Protein AF-A0AA38CRM0-F1 (afdb_monomer_lite)

Secondary structure (DSSP, 8-state):
-TT-TTGGGGGGGTTS--HHHHHHH--HHHHHHHGGG---PPP--TT-TTGGG-----TTTSHHHHHHHHHHHHHHHHHHT--TT--TTHHHHHHHHHHHHHHHHHHHHTS-S-HHHHHHHHHHHHHHHHHIIIIIIHHHHTT-S-SSHHHHHHHHTHHHHTTS-HHHHIIIIIIIITTSTT-TTT-STT---SS-S---STTSPPPGGGGGHHHHHHHHHHTHHHHIIIIIHHHHHHHTEETTEEPPPPPHHHHHHHHHHHHHHHIIIIIHHHHH-SS-HHHHHHHHHHT-

InterPro domains:
  IPR001199 Cytochrome b5-like heme/steroid binding domain [PF00173] (2-42)
  IPR001199 Cytochrome b5-like heme/steroid binding domain [PS50255] (1-43)
  IPR005804 Fatty acid desaturase domain [PF00487] (117-276)
  IPR012171 Fatty acid desaturase [PTHR19353] (2-291)
  IPR036400 Cytochrome b5-like heme/steroid binding domain superfamily [G3DSA:3.10.120.10] (1-47)
  IPR036400 Cytochrome b5-like heme/steroid binding domain superfamily [SSF55856] (2-44)

Radius of gyration: 21.8 Å; chains: 1; bounding box: 52×50×62 Å

Structure (mmCIF, N/CA/C/O backbone):
data_AF-A0AA38CRM0-F1
#
_entry.id   AF-A0AA38CRM0-F1
#
loop_
_atom_site.group_PDB
_atom_site.id
_atom_site.type_symbol
_atom_site.label_atom_id
_atom_site.label_alt_id
_atom_site.label_comp_id
_atom_site.label_asym_id
_atom_site.label_entity_id
_atom_site.label_seq_id
_atom_site.pdbx_PDB_ins_code
_atom_site.Cartn_x
_atom_site.Cartn_y
_atom_site.Cartn_z
_atom_site.occupancy
_atom_site.B_iso_or_equiv
_atom_site.auth_seq_id
_atom_site.auth_comp_id
_atom_site.auth_asym_id
_atom_site.auth_atom_id
_atom_site.pdbx_PDB_model_num
ATOM 1 N N . VAL A 1 1 ? -24.516 9.740 10.538 1.00 75.56 1 VAL A N 1
ATOM 2 C CA . VAL A 1 1 ? -23.615 9.330 9.431 1.00 75.56 1 VAL A CA 1
ATOM 3 C C . VAL A 1 1 ? -23.067 10.497 8.604 1.00 75.56 1 VAL A C 1
ATOM 5 O O . VAL A 1 1 ? -21.850 10.567 8.514 1.00 75.56 1 VAL A O 1
ATOM 8 N N . PRO A 1 2 ? -23.866 11.434 8.047 1.00 79.50 2 PRO A N 1
ATOM 9 C CA . PRO A 1 2 ? -23.351 12.453 7.110 1.00 79.50 2 PRO A CA 1
ATOM 10 C C . PRO A 1 2 ? -22.256 13.378 7.670 1.00 79.50 2 PRO A C 1
ATOM 12 O O . PRO A 1 2 ? -21.495 13.966 6.913 1.00 79.50 2 PRO A O 1
ATOM 15 N N . HIS A 1 3 ? -22.168 13.492 8.998 1.00 83.00 3 HIS A N 1
ATOM 16 C CA . HIS A 1 3 ? -21.180 14.311 9.705 1.00 83.00 3 HIS A CA 1
ATOM 17 C C . HIS A 1 3 ? -20.028 13.503 10.318 1.00 83.00 3 HIS A C 1
ATOM 19 O O . HIS A 1 3 ? -19.234 14.055 11.073 1.00 83.00 3 HIS A O 1
ATOM 25 N N . HIS A 1 4 ? -19.947 12.196 10.053 1.00 85.75 4 HIS A N 1
ATOM 26 C CA . HIS A 1 4 ? -18.868 11.368 10.581 1.00 85.75 4 HIS A CA 1
ATOM 27 C C . HIS A 1 4 ? -17.547 11.717 9.866 1.00 85.75 4 HIS A C 1
ATOM 29 O O . HIS A 1 4 ? -17.487 11.584 8.642 1.00 85.75 4 HIS A O 1
ATOM 35 N N . PRO A 1 5 ? -16.477 12.131 10.578 1.00 81.38 5 PRO A N 1
ATOM 36 C CA . PRO A 1 5 ? -15.215 12.518 9.939 1.00 81.38 5 PRO A CA 1
ATOM 37 C C . PRO A 1 5 ? -14.536 11.387 9.157 1.00 81.38 5 PRO A C 1
ATOM 39 O O . PRO A 1 5 ? -13.852 11.654 8.175 1.00 81.38 5 PRO A O 1
ATOM 42 N N . GLY A 1 6 ? -14.752 10.127 9.553 1.00 78.19 6 GLY A N 1
ATOM 43 C CA . GLY A 1 6 ? -14.299 8.948 8.802 1.00 78.19 6 GLY A CA 1
ATOM 44 C C . GLY A 1 6 ? -15.190 8.591 7.604 1.00 78.19 6 GLY A C 1
ATOM 45 O O . GLY A 1 6 ? -15.025 7.530 7.006 1.00 78.19 6 GLY A O 1
ATOM 46 N N . GLY A 1 7 ? -16.179 9.429 7.277 1.00 80.44 7 GLY A N 1
ATOM 47 C CA . GLY A 1 7 ? -17.111 9.213 6.176 1.00 80.44 7 GLY A CA 1
ATOM 48 C C . GLY A 1 7 ? -17.876 7.897 6.312 1.00 80.44 7 GLY A C 1
ATOM 49 O O . GLY A 1 7 ? -18.357 7.545 7.393 1.00 80.44 7 GLY A O 1
ATOM 50 N N . ASN A 1 8 ? -17.948 7.159 5.205 1.00 80.31 8 ASN A N 1
ATOM 51 C CA . ASN A 1 8 ? -18.725 5.927 5.077 1.00 80.31 8 ASN A CA 1
ATOM 52 C C . ASN A 1 8 ? -18.112 4.706 5.776 1.00 80.31 8 ASN A C 1
ATOM 54 O O . ASN A 1 8 ? -18.759 3.664 5.807 1.00 80.31 8 ASN A O 1
ATOM 58 N N . LEU A 1 9 ? -16.920 4.815 6.379 1.00 78.75 9 LEU A N 1
ATOM 59 C CA . LEU A 1 9 ? -16.309 3.714 7.142 1.00 78.75 9 LEU A CA 1
ATOM 60 C C . LEU A 1 9 ? -17.207 3.211 8.281 1.00 78.75 9 LEU A C 1
ATOM 62 O O . LEU A 1 9 ? -17.155 2.037 8.628 1.00 78.75 9 LEU A O 1
ATOM 66 N N . ILE A 1 10 ? -18.091 4.064 8.806 1.00 83.56 10 ILE A N 1
ATOM 67 C CA . ILE A 1 10 ? -19.080 3.666 9.815 1.00 83.56 10 ILE A CA 1
ATOM 68 C C . ILE A 1 10 ? -20.008 2.539 9.327 1.00 83.56 10 ILE A C 1
ATOM 70 O O . ILE A 1 10 ? -20.492 1.748 10.129 1.00 83.56 10 ILE A O 1
ATOM 74 N N . PHE A 1 11 ? -20.228 2.418 8.013 1.00 82.56 11 PHE A N 1
ATOM 75 C CA . PHE A 1 11 ? -21.071 1.364 7.451 1.00 82.56 11 PHE A CA 1
ATOM 76 C C . PHE A 1 11 ? -20.411 -0.014 7.441 1.00 82.56 11 PHE A C 1
ATOM 78 O O . PHE A 1 11 ? -21.118 -1.007 7.299 1.00 82.56 11 PHE A O 1
ATOM 85 N N . VAL A 1 12 ? -19.088 -0.101 7.614 1.00 79.38 12 VAL A N 1
ATOM 86 C CA . VAL A 1 12 ? -18.371 -1.386 7.588 1.00 79.38 12 VAL A CA 1
ATOM 87 C C . VAL A 1 12 ? -18.805 -2.292 8.743 1.00 79.38 12 VAL A C 1
ATOM 89 O O . VAL A 1 12 ? -18.837 -3.509 8.593 1.00 79.38 12 VAL A O 1
ATOM 92 N N . ARG A 1 13 ? -19.186 -1.696 9.878 1.00 81.19 13 ARG A N 1
ATOM 93 C CA . ARG A 1 13 ? -19.682 -2.393 11.073 1.00 81.19 13 ARG A CA 1
ATOM 94 C C . ARG A 1 13 ? -21.138 -2.048 11.396 1.00 81.19 13 ARG A C 1
ATOM 96 O O . ARG A 1 13 ? -21.572 -2.194 12.532 1.00 81.19 13 ARG A O 1
ATOM 103 N N . ALA A 1 14 ? -21.913 -1.574 10.418 1.00 85.06 14 ALA A N 1
ATOM 104 C CA . ALA A 1 14 ? -23.326 -1.286 10.650 1.00 85.06 14 ALA A CA 1
ATOM 105 C C . ALA A 1 14 ? -24.077 -2.565 11.061 1.00 85.06 14 ALA A C 1
ATOM 107 O O . ALA A 1 14 ? -24.058 -3.558 10.333 1.00 85.06 14 ALA A O 1
ATOM 108 N N . GLY A 1 15 ? -24.740 -2.525 12.220 1.00 83.44 15 GLY A N 1
ATOM 109 C CA . GLY A 1 15 ? -25.451 -3.678 12.785 1.00 83.44 15 GLY A CA 1
ATOM 110 C C . GLY A 1 15 ? -24.539 -4.747 13.398 1.00 83.44 15 GLY A C 1
ATOM 111 O O . GLY A 1 15 ? -24.966 -5.889 13.526 1.00 83.44 15 GLY A O 1
ATOM 112 N N . GLN A 1 16 ? -23.291 -4.408 13.730 1.00 80.69 16 GLN A N 1
ATOM 113 C CA . GLN A 1 16 ? -22.327 -5.291 14.391 1.00 80.69 16 GLN A CA 1
ATOM 114 C C . GLN A 1 16 ? -21.665 -4.574 15.572 1.00 80.69 16 GLN A C 1
ATOM 116 O O . GLN A 1 16 ? -21.689 -3.344 15.639 1.00 80.69 16 GLN A O 1
ATOM 121 N N . ASP A 1 17 ? -21.013 -5.333 16.456 1.00 83.00 17 ASP A N 1
ATOM 122 C CA . ASP A 1 17 ? -20.085 -4.756 17.429 1.00 83.00 17 ASP A CA 1
ATOM 123 C C . ASP A 1 17 ? -18.916 -4.071 16.693 1.00 83.00 17 ASP A C 1
ATOM 125 O O . ASP A 1 17 ? -18.305 -4.626 15.767 1.00 83.00 17 ASP A O 1
ATOM 129 N N . SER A 1 18 ? -18.629 -2.831 17.089 1.00 87.00 18 SER A N 1
ATOM 130 C CA . SER A 1 18 ? -17.509 -2.040 16.580 1.00 87.00 18 SER A CA 1
ATOM 131 C C . SER A 1 18 ? -16.600 -1.525 17.694 1.00 87.00 18 SER A C 1
ATOM 133 O O . SER A 1 18 ? -15.901 -0.539 17.477 1.00 87.00 18 SER A O 1
ATOM 135 N N . THR A 1 19 ? -16.618 -2.140 18.875 1.00 86.06 19 THR A N 1
ATOM 136 C CA . THR A 1 19 ? -15.895 -1.697 20.072 1.00 86.06 19 THR A CA 1
ATOM 137 C C . THR A 1 19 ? -14.398 -1.605 19.793 1.00 86.06 19 THR A C 1
ATOM 139 O O . THR A 1 19 ? -13.817 -0.529 19.913 1.00 86.06 19 THR A O 1
ATOM 142 N N . GLN A 1 20 ? -13.781 -2.680 19.291 1.00 85.94 20 GLN A N 1
ATOM 143 C CA . GLN A 1 20 ? -12.337 -2.697 19.004 1.00 85.94 20 GLN A CA 1
ATOM 144 C C . GLN A 1 20 ? -11.936 -1.726 17.880 1.00 85.94 20 GLN A C 1
ATOM 146 O O . GLN A 1 20 ? -10.912 -1.044 17.961 1.00 85.94 20 GLN A O 1
ATOM 151 N N . LEU A 1 21 ? -12.775 -1.590 16.848 1.00 86.25 21 LEU A N 1
ATOM 152 C CA . LEU A 1 21 ? -12.554 -0.621 15.768 1.00 86.25 21 LEU A CA 1
ATOM 153 C C . LEU A 1 21 ? -12.682 0.827 16.266 1.00 86.25 21 LEU A C 1
ATOM 155 O O . LEU A 1 21 ? -11.936 1.713 15.852 1.00 86.25 21 LEU A O 1
ATOM 159 N N . PHE A 1 22 ? -13.650 1.082 17.146 1.00 88.50 22 PHE A N 1
ATOM 160 C CA . PHE A 1 22 ? -13.850 2.395 17.734 1.00 88.50 22 PHE A CA 1
ATOM 161 C C . PHE A 1 22 ? -12.656 2.758 18.618 1.00 88.50 22 PHE A C 1
ATOM 163 O O . PHE A 1 22 ? -12.068 3.826 18.439 1.00 88.50 22 PHE A O 1
ATOM 170 N N . GLU A 1 23 ? -12.259 1.855 19.512 1.00 85.19 23 GLU A N 1
ATOM 171 C CA . GLU A 1 23 ? -11.187 2.094 20.472 1.00 85.19 23 GLU A CA 1
ATOM 172 C C . GLU A 1 23 ? -9.819 2.295 19.820 1.00 85.19 23 GLU A C 1
ATOM 174 O O . GLU A 1 23 ? -9.076 3.193 20.229 1.00 85.19 23 GLU A O 1
ATOM 179 N N . SER A 1 24 ? -9.520 1.549 18.754 1.00 83.69 24 SER A N 1
ATOM 180 C CA . SER A 1 24 ? -8.254 1.659 18.018 1.00 83.69 24 SER A CA 1
ATOM 181 C C . SER A 1 24 ? -8.056 3.005 17.305 1.00 83.69 24 SER A C 1
ATOM 183 O O . SER A 1 24 ? -6.916 3.448 17.183 1.00 83.69 24 SER A O 1
ATOM 185 N N . TYR A 1 25 ? -9.127 3.693 16.881 1.00 85.06 25 TYR A N 1
ATOM 186 C CA . TYR A 1 25 ? -9.020 4.916 16.062 1.00 85.06 25 TYR A CA 1
ATOM 187 C C . TYR A 1 25 ? -9.505 6.206 16.725 1.00 85.06 25 TYR A C 1
ATOM 189 O O . TYR A 1 25 ? -9.149 7.295 16.264 1.00 85.06 25 TYR A O 1
ATOM 197 N N . HIS A 1 26 ? -10.325 6.131 17.774 1.00 88.12 26 HIS A N 1
ATOM 198 C CA . HIS A 1 26 ? -10.937 7.327 18.349 1.00 88.12 26 HIS A CA 1
ATOM 199 C C . HIS A 1 26 ? -10.186 7.833 19.585 1.00 88.12 26 HIS A C 1
ATOM 201 O O . HIS A 1 26 ? -9.960 7.066 20.524 1.00 88.12 26 HIS A O 1
ATOM 207 N N . PRO A 1 27 ? -9.857 9.137 19.641 1.00 86.38 27 PRO A N 1
ATOM 208 C CA . PRO A 1 27 ? -9.375 9.772 20.863 1.00 86.38 27 PRO A CA 1
ATOM 209 C C . PRO A 1 27 ? -10.412 9.726 21.990 1.00 86.38 27 PRO A C 1
ATOM 211 O O . PRO A 1 27 ? -11.622 9.680 21.732 1.00 86.38 27 PRO A O 1
ATOM 214 N N . PHE A 1 28 ? -9.969 9.841 23.242 1.00 85.44 28 PHE A N 1
ATOM 215 C CA . PHE A 1 28 ? -10.861 9.711 24.403 1.00 85.44 28 PHE A CA 1
ATOM 216 C C . PHE A 1 28 ? -12.009 10.721 24.424 1.00 85.44 28 PHE A C 1
ATOM 218 O O . PHE A 1 28 ? -13.117 10.396 24.858 1.00 85.44 28 PHE A O 1
ATOM 225 N N . TYR A 1 29 ? -11.798 11.940 23.918 1.00 86.00 29 TYR A N 1
ATOM 226 C CA . TYR A 1 29 ? -12.859 12.951 23.893 1.00 86.00 29 TYR A CA 1
ATOM 227 C C . TYR A 1 29 ? -14.068 12.526 23.041 1.00 86.00 29 TYR A C 1
ATOM 229 O O . TYR A 1 29 ? -15.180 12.990 23.300 1.00 86.00 29 TYR A O 1
ATOM 237 N N . VAL A 1 30 ? -13.882 11.636 22.056 1.00 90.00 30 VAL A N 1
ATOM 238 C CA . VAL A 1 30 ? -14.966 11.165 21.182 1.00 90.00 30 VAL A CA 1
ATOM 239 C C . VAL A 1 30 ? -15.929 10.248 21.936 1.00 90.00 30 VAL A C 1
ATOM 241 O O . VAL A 1 30 ? -17.124 10.289 21.653 1.00 90.00 30 VAL A O 1
ATOM 244 N N . ARG A 1 31 ? -15.471 9.508 22.960 1.00 88.50 31 ARG A N 1
ATOM 245 C CA . ARG A 1 31 ? -16.358 8.689 23.812 1.00 88.50 31 ARG A CA 1
ATOM 246 C C . ARG A 1 31 ? -17.491 9.525 24.413 1.00 88.50 31 ARG A C 1
ATOM 248 O O . ARG A 1 31 ? -18.636 9.089 24.446 1.00 88.50 31 ARG A O 1
ATOM 255 N N . LYS A 1 32 ? -17.209 10.780 24.787 1.00 88.44 32 LYS A N 1
ATOM 256 C CA . LYS A 1 32 ? -18.212 11.717 25.329 1.00 88.44 32 LYS A CA 1
ATOM 257 C C . LYS A 1 32 ? -19.315 12.070 24.322 1.00 88.44 32 LYS A C 1
ATOM 259 O O . LYS A 1 32 ? -20.394 12.495 24.723 1.00 88.44 32 LYS A O 1
ATOM 264 N N . LEU A 1 33 ? -19.060 11.917 23.020 1.00 89.00 33 LEU A N 1
ATOM 265 C CA . LEU A 1 33 ? -20.047 12.163 21.966 1.00 89.00 33 LEU A CA 1
ATOM 266 C C . LEU A 1 33 ? -21.012 10.984 21.780 1.00 89.00 33 LEU A C 1
ATOM 268 O O . LEU A 1 33 ? -22.120 11.211 21.293 1.00 89.00 33 LEU A O 1
ATOM 272 N N . LEU A 1 34 ? -20.630 9.763 22.184 1.00 89.19 34 LEU A N 1
ATOM 273 C CA . LEU A 1 34 ? -21.451 8.557 22.016 1.00 89.19 34 LEU A CA 1
ATOM 274 C C . LEU A 1 34 ? -22.771 8.635 22.787 1.00 89.19 34 LEU A C 1
ATOM 276 O O . LEU A 1 34 ? -23.788 8.176 22.279 1.00 89.19 34 LEU A O 1
ATOM 280 N N . GLY A 1 35 ? -22.793 9.309 23.942 1.00 89.88 35 GLY A N 1
ATOM 281 C CA . GLY A 1 35 ? -24.014 9.480 24.740 1.00 89.88 35 GLY A CA 1
ATOM 282 C C . GLY A 1 35 ? -25.164 10.163 23.986 1.00 89.88 35 GLY A C 1
ATOM 283 O O . GLY A 1 35 ? -26.324 9.938 24.303 1.00 89.88 35 GLY A O 1
ATOM 284 N N . ARG A 1 36 ? -24.871 10.948 22.937 1.00 91.44 36 ARG A N 1
ATOM 285 C CA . ARG A 1 36 ? -25.899 11.568 22.075 1.00 91.44 36 ARG A CA 1
ATOM 286 C C . ARG A 1 36 ? -26.601 10.573 21.147 1.00 91.44 36 ARG A C 1
ATOM 288 O O . ARG A 1 36 ? -27.639 10.908 20.588 1.00 91.44 36 ARG A O 1
ATOM 295 N N . TYR A 1 37 ? -26.000 9.406 20.941 1.00 90.88 37 TYR A N 1
ATOM 296 C CA . TYR A 1 37 ? -26.468 8.349 20.044 1.00 90.88 37 TYR A CA 1
ATOM 297 C C . TYR A 1 37 ? -26.846 7.072 20.806 1.00 90.88 37 TYR A C 1
ATOM 299 O O . TYR A 1 37 ? -27.088 6.044 20.179 1.00 90.88 37 TYR A O 1
ATOM 307 N N . TYR A 1 38 ? -26.882 7.128 22.140 1.00 92.12 38 TYR A N 1
ATOM 308 C CA . TYR A 1 38 ? -27.259 6.004 22.984 1.00 92.12 38 TYR A CA 1
ATOM 309 C C . TYR A 1 38 ? -28.748 5.680 22.819 1.00 92.12 38 TYR A C 1
ATOM 311 O O . TYR A 1 38 ? -29.592 6.572 22.916 1.00 92.12 38 TYR A O 1
ATOM 319 N N . ILE A 1 39 ? -29.057 4.407 22.571 1.00 93.38 39 ILE A N 1
ATOM 320 C CA . ILE A 1 39 ? -30.432 3.916 22.385 1.00 93.38 39 ILE A CA 1
ATOM 321 C C . ILE A 1 39 ? -30.824 2.814 23.380 1.00 93.38 39 ILE A C 1
ATOM 323 O O . ILE A 1 39 ? -32.001 2.474 23.454 1.00 93.38 39 ILE A O 1
ATOM 327 N N . GLY A 1 40 ? -29.870 2.279 24.146 1.00 92.19 40 GLY A N 1
ATOM 328 C CA . GLY A 1 40 ? -30.077 1.197 25.107 1.00 92.19 40 GLY A CA 1
ATOM 329 C C . GLY A 1 40 ? -28.833 0.322 25.262 1.00 92.19 40 GLY A C 1
ATOM 330 O O . GLY A 1 40 ? -27.865 0.484 24.518 1.00 92.19 40 GLY A O 1
ATOM 331 N N . GLU A 1 41 ? -28.885 -0.599 26.223 1.00 88.38 41 GLU A N 1
ATOM 332 C CA . GLU A 1 41 ? -27.891 -1.662 26.379 1.00 88.38 41 GLU A CA 1
ATOM 333 C C . GLU A 1 41 ? -28.223 -2.840 25.465 1.00 88.38 41 GLU A C 1
ATOM 335 O O . GLU A 1 41 ? -29.392 -3.142 25.213 1.00 88.38 41 GLU A O 1
ATOM 340 N N . VAL A 1 42 ? -27.186 -3.510 24.968 1.00 83.44 42 VAL A N 1
ATOM 341 C CA . VAL A 1 42 ? -27.356 -4.758 24.222 1.00 83.44 42 VAL A CA 1
ATOM 342 C C . VAL A 1 42 ? -27.677 -5.863 25.227 1.00 83.44 42 VAL A C 1
ATOM 344 O O . VAL A 1 42 ? -26.871 -6.156 26.104 1.00 83.44 42 VAL A O 1
ATOM 347 N N . GLU A 1 43 ? -28.857 -6.472 25.111 1.00 80.75 43 GLU A N 1
ATOM 348 C CA . GLU A 1 43 ? -29.189 -7.677 25.874 1.00 80.75 43 GLU A CA 1
ATOM 349 C C . GLU A 1 43 ? -28.550 -8.895 25.204 1.00 80.75 43 GLU A C 1
ATOM 351 O O . GLU A 1 43 ? -28.832 -9.203 24.045 1.00 80.75 43 GLU A O 1
ATOM 356 N N . GLU A 1 44 ? -27.692 -9.606 25.935 1.00 67.88 44 GLU A N 1
ATOM 357 C CA . GLU A 1 44 ? -27.119 -10.858 25.451 1.00 67.88 44 GLU A CA 1
ATOM 358 C C . GLU A 1 44 ? -28.170 -11.971 25.469 1.00 67.88 44 GLU A C 1
ATOM 360 O O . GLU A 1 44 ? -28.578 -12.463 26.524 1.00 67.88 44 GLU A O 1
ATOM 365 N N . VAL A 1 45 ? -28.602 -12.396 24.283 1.00 68.94 45 VAL A N 1
ATOM 366 C CA . VAL A 1 45 ? -29.518 -13.528 24.120 1.00 68.94 45 VAL A CA 1
ATOM 367 C C . VAL A 1 45 ? -28.714 -14.769 23.732 1.00 68.94 45 VAL A C 1
ATOM 369 O O . VAL A 1 45 ? -27.907 -14.740 22.803 1.00 68.94 45 VAL A O 1
ATOM 372 N N . ALA A 1 46 ? -28.937 -15.886 24.429 1.00 53.84 46 ALA A N 1
ATOM 373 C CA . ALA A 1 46 ? -28.284 -17.154 24.109 1.00 53.84 46 ALA A CA 1
ATOM 374 C C . ALA A 1 46 ? -28.560 -17.568 22.646 1.00 53.84 46 ALA A C 1
ATOM 376 O O . ALA A 1 46 ? -29.715 -17.586 22.217 1.00 53.84 46 ALA A O 1
ATOM 377 N N . ASN A 1 47 ? -27.506 -17.951 21.913 1.00 56.59 47 ASN A N 1
ATOM 378 C CA . ASN A 1 47 ? -27.513 -18.285 20.478 1.00 56.59 47 ASN A CA 1
ATOM 379 C C . ASN A 1 47 ? -27.724 -17.104 19.513 1.00 56.59 47 ASN A C 1
ATOM 381 O O . ASN A 1 47 ? -28.080 -17.332 18.352 1.00 56.59 47 ASN A O 1
ATOM 385 N N . ASP A 1 48 ? -27.485 -15.860 19.934 1.00 58.16 48 ASP A N 1
ATOM 386 C CA . ASP A 1 48 ? -27.428 -14.760 18.976 1.00 58.16 48 ASP A CA 1
ATOM 387 C C . ASP A 1 48 ? -26.218 -14.931 18.040 1.00 58.16 48 ASP A C 1
ATOM 389 O O . ASP A 1 48 ? -25.068 -15.054 18.461 1.00 58.16 48 ASP A O 1
ATOM 393 N N . SER A 1 49 ? -26.475 -14.900 16.734 1.00 52.22 49 SER A N 1
ATOM 394 C CA . SER A 1 49 ? -25.447 -14.845 15.692 1.00 52.22 49 SER A CA 1
ATOM 395 C C . SER A 1 49 ? -24.458 -13.676 15.854 1.00 52.22 49 SER A C 1
ATOM 397 O O . SER A 1 49 ? -23.360 -13.735 15.297 1.00 52.22 49 SER A O 1
ATOM 399 N N . LEU A 1 50 ? -24.821 -12.639 16.621 1.00 52.12 50 LEU A N 1
ATOM 400 C CA . LEU A 1 50 ? -23.957 -11.511 16.976 1.00 52.12 50 LEU A CA 1
ATOM 401 C C . LEU A 1 50 ? -22.910 -11.853 18.057 1.00 52.12 50 LEU A C 1
ATOM 403 O O . LEU A 1 50 ? -21.834 -11.253 18.030 1.00 52.12 50 LEU A O 1
ATOM 407 N N . GLN A 1 51 ? -23.144 -12.858 18.922 1.00 45.22 51 GLN A N 1
ATOM 408 C CA . GLN A 1 51 ? -22.161 -13.317 19.927 1.00 45.22 51 GLN A CA 1
ATOM 409 C C . GLN A 1 51 ? -20.875 -13.861 19.289 1.00 45.22 51 GLN A C 1
ATOM 411 O O . GLN A 1 51 ? -19.813 -13.855 19.901 1.00 45.22 51 GLN A O 1
ATOM 416 N N . CYS A 1 52 ? -20.930 -14.329 18.040 1.00 42.72 52 CYS A N 1
ATOM 417 C CA . CYS A 1 52 ? -19.833 -15.069 17.417 1.00 42.72 52 CYS A CA 1
ATOM 418 C C . CYS A 1 52 ? -18.633 -14.196 16.974 1.00 42.72 52 CYS A C 1
ATOM 420 O O . CYS A 1 52 ? -17.830 -14.650 16.159 1.00 42.72 52 CYS A O 1
ATOM 422 N N . SER A 1 53 ? -18.510 -12.942 17.433 1.00 50.41 53 SER A N 1
ATOM 423 C CA . SER A 1 53 ? -17.531 -11.998 16.864 1.00 50.41 53 SER A CA 1
ATOM 424 C C . SER A 1 53 ? -16.784 -11.077 17.831 1.00 50.41 53 SER A C 1
ATOM 426 O O . SER A 1 53 ? -15.866 -10.382 17.386 1.00 50.41 53 SER A O 1
ATOM 428 N N . THR A 1 54 ? -17.101 -11.074 19.125 1.00 55.41 54 THR A N 1
ATOM 429 C CA . THR A 1 54 ? -16.347 -10.298 20.114 1.00 55.41 54 THR A CA 1
ATOM 430 C C . THR A 1 54 ? -15.158 -11.113 20.612 1.00 55.41 54 THR A C 1
ATOM 432 O O . THR A 1 54 ? -15.275 -12.027 21.422 1.00 55.41 54 THR A O 1
ATOM 435 N N . VAL A 1 55 ? -13.970 -10.794 20.094 1.00 62.16 55 VAL A N 1
ATOM 436 C CA . VAL A 1 55 ? -12.721 -11.231 20.725 1.00 62.16 55 VAL A CA 1
ATOM 437 C C . VAL A 1 55 ? -12.609 -10.487 22.051 1.00 62.16 55 VAL A C 1
ATOM 439 O O . VAL A 1 55 ? -12.313 -9.292 22.074 1.00 62.16 55 VAL A O 1
ATOM 442 N N . GLU A 1 56 ? -12.861 -11.186 23.151 1.00 60.03 56 GLU A N 1
ATOM 443 C CA . GLU A 1 56 ? -12.594 -10.669 24.488 1.00 60.03 56 GLU A CA 1
ATOM 444 C C . GLU A 1 56 ? -11.091 -10.741 24.763 1.00 60.03 56 GLU A C 1
ATOM 446 O O . GLU A 1 56 ? -10.486 -11.813 24.857 1.00 60.03 56 GLU A O 1
ATOM 451 N N . TYR A 1 57 ? -10.461 -9.575 24.867 1.00 65.06 57 TYR A N 1
ATOM 452 C CA . TYR A 1 57 ? -9.100 -9.471 25.376 1.00 65.06 57 TYR A CA 1
ATOM 453 C C . TYR A 1 57 ? -9.161 -9.578 26.904 1.00 65.06 57 TYR A C 1
ATOM 455 O O . TYR A 1 57 ? -9.911 -8.834 27.523 1.00 65.06 57 TYR A O 1
ATOM 463 N N . CYS A 1 58 ? -8.391 -10.492 27.515 1.00 52.94 58 CYS A N 1
ATOM 464 C CA . CYS A 1 58 ? -8.425 -10.717 28.968 1.00 52.94 58 CYS A CA 1
ATOM 465 C C . CYS A 1 58 ? -8.353 -9.403 29.768 1.00 52.94 58 CYS A C 1
ATOM 467 O O . CYS A 1 58 ? -7.336 -8.702 29.745 1.00 52.94 58 CYS A O 1
ATOM 469 N N . GLU A 1 59 ? -9.416 -9.131 30.525 1.00 54.31 59 GLU A N 1
ATOM 470 C CA . GLU A 1 59 ? -9.633 -7.889 31.277 1.00 54.31 59 GLU A CA 1
ATOM 471 C C . GLU A 1 59 ? -8.642 -7.686 32.439 1.00 54.31 59 GLU A C 1
ATOM 473 O O . GLU A 1 59 ? -8.366 -6.565 32.853 1.00 54.31 59 GLU A O 1
ATOM 478 N N . SER A 1 60 ? -8.025 -8.744 32.970 1.00 48.66 60 SER A N 1
ATOM 479 C CA . SER A 1 60 ? -7.427 -8.691 34.312 1.00 48.66 60 SER A CA 1
ATOM 480 C C . SER A 1 60 ? -6.040 -8.030 34.431 1.00 48.66 60 SER A C 1
ATOM 482 O O . SER A 1 60 ? -5.443 -8.088 35.505 1.00 48.66 60 SER A O 1
ATOM 484 N N . GLY A 1 61 ? -5.482 -7.414 33.379 1.00 50.00 61 GLY A N 1
ATOM 485 C CA . GLY A 1 61 ? -4.159 -6.768 33.500 1.00 50.00 61 GLY A CA 1
ATOM 486 C C . GLY A 1 61 ? -3.664 -5.901 32.340 1.00 50.00 61 GLY A C 1
ATOM 487 O O . GLY A 1 61 ? -2.816 -5.038 32.565 1.00 50.00 61 GLY A O 1
ATOM 488 N N . ASN A 1 62 ? -4.196 -6.067 31.124 1.00 54.72 62 ASN A N 1
ATOM 489 C CA . ASN A 1 62 ? -3.745 -5.305 29.948 1.00 54.72 62 ASN A CA 1
ATOM 490 C C . ASN A 1 62 ? -4.586 -4.054 29.651 1.00 54.72 62 ASN A C 1
ATOM 492 O O . ASN A 1 62 ? -4.066 -3.114 29.048 1.00 54.72 62 ASN A O 1
ATOM 496 N N . GLU A 1 63 ? -5.842 -3.995 30.102 1.00 61.12 63 GLU A N 1
ATOM 497 C CA . GLU A 1 63 ? -6.684 -2.802 29.953 1.00 61.12 63 GLU A CA 1
ATOM 498 C C . GLU A 1 63 ? -6.079 -1.565 30.653 1.00 61.12 63 GLU A C 1
ATOM 500 O O . GLU A 1 63 ? -5.983 -0.516 30.003 1.00 61.12 63 GLU A O 1
ATOM 505 N N . PRO A 1 64 ? -5.533 -1.665 31.892 1.00 73.50 64 PRO A N 1
ATOM 506 C CA . PRO A 1 64 ? -4.830 -0.544 32.508 1.00 73.50 64 PRO A CA 1
ATOM 507 C C . PRO A 1 64 ? -3.647 -0.075 31.665 1.00 73.50 64 PRO A C 1
ATOM 509 O O . PRO A 1 64 ? -3.423 1.127 31.557 1.00 73.50 64 PRO A O 1
ATOM 512 N N . PHE A 1 65 ? -2.899 -0.991 31.042 1.00 84.12 65 PHE A N 1
ATOM 513 C CA . PHE A 1 65 ? -1.757 -0.621 30.208 1.00 84.12 65 PHE A CA 1
ATOM 514 C C . PHE A 1 65 ? -2.194 0.131 28.950 1.00 84.12 65 PHE A C 1
ATOM 516 O O . PHE A 1 65 ? -1.660 1.208 28.688 1.00 84.12 65 PHE A O 1
ATOM 523 N N . TYR A 1 66 ? -3.161 -0.402 28.196 1.00 83.38 66 TYR A N 1
ATOM 524 C CA . TYR A 1 66 ? -3.637 0.227 26.962 1.00 83.38 66 TYR A CA 1
ATOM 525 C C . TYR A 1 66 ? -4.197 1.628 27.228 1.00 83.38 66 TYR A C 1
ATOM 527 O O . TYR A 1 66 ? -3.770 2.594 26.590 1.00 83.38 66 TYR A O 1
ATOM 535 N N . LEU A 1 67 ? -5.095 1.756 28.213 1.00 84.44 67 LEU A N 1
ATOM 536 C CA . LEU A 1 67 ? -5.700 3.039 28.567 1.00 84.44 67 LEU A CA 1
ATOM 537 C C . LEU A 1 67 ? -4.645 4.025 29.081 1.00 84.44 67 LEU A C 1
ATOM 539 O O . LEU A 1 67 ? -4.556 5.137 28.565 1.00 84.44 67 LEU A O 1
ATOM 543 N N . THR A 1 68 ? -3.769 3.595 29.998 1.00 90.00 68 THR A N 1
ATOM 544 C CA . THR A 1 68 ? -2.681 4.441 30.524 1.00 90.00 68 THR A CA 1
ATOM 545 C C . THR A 1 68 ? -1.729 4.893 29.416 1.00 90.00 68 THR A C 1
ATOM 547 O O . THR A 1 68 ? -1.273 6.038 29.412 1.00 90.00 68 THR A O 1
ATOM 550 N N . LEU A 1 69 ? -1.392 4.013 28.468 1.00 91.25 69 LEU A N 1
ATOM 551 C CA . LEU A 1 69 ? -0.531 4.358 27.339 1.00 91.25 69 LEU A CA 1
ATOM 552 C C . LEU A 1 69 ? -1.204 5.405 26.449 1.00 91.25 69 LEU A C 1
ATOM 554 O O . LEU A 1 69 ? -0.584 6.423 26.144 1.00 91.25 69 LEU A O 1
ATOM 558 N N . LYS A 1 70 ? -2.469 5.185 26.076 1.00 90.00 70 LYS A N 1
ATOM 559 C CA . LYS A 1 70 ? -3.247 6.116 25.251 1.00 90.00 70 LYS A CA 1
ATOM 560 C C . LYS A 1 70 ? -3.367 7.486 25.926 1.00 90.00 70 LYS A C 1
ATOM 562 O O . LYS A 1 70 ? -3.105 8.495 25.278 1.00 90.00 70 LYS A O 1
ATOM 567 N N . GLU A 1 71 ? -3.640 7.528 27.232 1.00 91.19 71 GLU A N 1
ATOM 568 C CA . GLU A 1 71 ? -3.716 8.773 28.012 1.00 91.19 71 GLU A CA 1
ATOM 569 C C . GLU A 1 71 ? -2.384 9.527 28.009 1.00 91.19 71 GLU A C 1
ATOM 571 O O . GLU A 1 71 ? -2.340 10.733 27.765 1.00 91.19 71 GLU A O 1
ATOM 576 N N . ARG A 1 72 ? -1.269 8.819 28.229 1.00 94.06 72 ARG A N 1
ATOM 577 C CA . ARG A 1 72 ? 0.072 9.422 28.213 1.00 94.06 72 ARG A CA 1
ATOM 578 C C . ARG A 1 72 ? 0.453 9.948 26.830 1.00 94.06 72 ARG A C 1
ATOM 580 O O . ARG A 1 72 ? 1.093 10.996 26.747 1.00 94.06 72 ARG A O 1
ATOM 587 N N . VAL A 1 73 ? 0.073 9.247 25.761 1.00 93.56 73 VAL A N 1
ATOM 588 C CA . VAL A 1 73 ? 0.313 9.680 24.377 1.00 93.56 73 VAL A CA 1
ATOM 589 C C . VAL A 1 73 ? -0.524 10.918 24.041 1.00 93.56 73 VAL A C 1
ATOM 591 O O . VAL A 1 73 ? 0.029 11.889 23.524 1.00 93.56 73 VAL A O 1
ATOM 594 N N . GLU A 1 74 ? -1.816 10.945 24.384 1.00 92.06 74 GLU A N 1
ATOM 595 C CA . GLU A 1 74 ? -2.658 12.136 24.195 1.00 92.06 74 GLU A CA 1
ATOM 596 C C . GLU A 1 74 ? -2.107 13.340 24.979 1.00 92.06 74 GLU A C 1
ATOM 598 O O . GLU A 1 74 ? -1.905 14.413 24.401 1.00 92.06 74 GLU A O 1
ATOM 603 N N . ALA A 1 75 ? -1.748 13.142 26.253 1.00 94.06 75 ALA A N 1
ATOM 604 C CA . ALA A 1 75 ? -1.149 14.179 27.091 1.00 94.06 75 ALA A CA 1
ATOM 605 C C . ALA A 1 75 ? 0.190 14.690 26.533 1.00 94.06 75 ALA A C 1
ATOM 607 O O . ALA A 1 75 ? 0.504 15.876 26.653 1.00 94.06 75 ALA A O 1
ATOM 608 N N . TYR A 1 76 ? 0.990 13.823 25.902 1.00 95.62 76 TYR A N 1
ATOM 609 C CA . TYR A 1 76 ? 2.221 14.233 25.230 1.00 95.62 76 TYR A CA 1
ATOM 610 C C . TYR A 1 76 ? 1.934 15.203 24.078 1.00 95.62 76 TYR A C 1
ATOM 612 O O . TYR A 1 76 ? 2.549 16.273 24.030 1.00 95.62 76 TYR A O 1
ATOM 620 N N . PHE A 1 77 ? 1.006 14.869 23.175 1.00 93.88 77 PHE A N 1
ATOM 621 C CA . PHE A 1 77 ? 0.670 15.729 22.035 1.00 93.88 77 PHE A CA 1
ATOM 622 C C . PHE A 1 77 ? 0.078 17.069 22.483 1.00 93.88 77 PHE A C 1
ATOM 624 O O . PHE A 1 77 ? 0.480 18.115 21.966 1.00 93.88 77 PHE A O 1
ATOM 631 N N . GLU A 1 78 ? -0.804 17.053 23.486 1.00 93.06 78 GLU A N 1
ATOM 632 C CA . GLU A 1 78 ? -1.388 18.265 24.064 1.00 93.06 78 GLU A CA 1
ATOM 633 C C . GLU A 1 78 ? -0.313 19.159 24.699 1.00 93.06 78 GLU A C 1
ATOM 635 O O . GLU A 1 78 ? -0.192 20.337 24.349 1.00 93.06 78 GLU A O 1
ATOM 640 N N . LYS A 1 79 ? 0.537 18.591 25.566 1.00 97.06 79 LYS A N 1
ATOM 641 C CA . LYS A 1 79 ? 1.609 19.322 26.259 1.00 97.06 79 LYS A CA 1
ATOM 642 C C . LYS A 1 79 ? 2.591 19.980 25.290 1.00 97.06 79 LYS A C 1
ATOM 644 O O . LYS A 1 79 ? 3.017 21.110 25.528 1.00 97.06 79 LYS A O 1
ATOM 649 N N . HIS A 1 80 ? 2.964 19.286 24.216 1.00 96.00 80 HIS A N 1
ATOM 650 C CA . HIS A 1 80 ? 3.940 19.787 23.244 1.00 96.00 80 HIS A CA 1
ATOM 651 C C . HIS A 1 80 ? 3.302 20.589 22.104 1.00 96.00 80 HIS A C 1
ATOM 653 O O . HIS A 1 80 ? 4.028 21.118 21.265 1.00 96.00 80 HIS A O 1
ATOM 659 N N . LYS A 1 81 ? 1.965 20.709 22.068 1.00 94.25 81 LYS A N 1
ATOM 660 C CA . LYS A 1 81 ? 1.210 21.373 20.990 1.00 94.25 81 LYS A CA 1
ATOM 661 C C . LYS A 1 81 ? 1.563 20.823 19.602 1.00 94.25 81 LYS A C 1
ATOM 663 O O . LYS A 1 81 ? 1.588 21.560 18.616 1.00 94.25 81 LYS A O 1
ATOM 668 N N . VAL A 1 82 ? 1.849 19.523 19.533 1.00 92.62 82 VAL A N 1
ATOM 669 C CA . VAL A 1 82 ? 2.173 18.820 18.287 1.00 92.62 82 VAL A CA 1
ATOM 670 C C . VAL A 1 82 ? 0.896 18.196 17.744 1.00 92.62 82 VAL A C 1
ATOM 672 O O . VAL A 1 82 ? 0.132 17.580 18.483 1.00 92.62 82 VAL A O 1
ATOM 675 N N . ASN A 1 83 ? 0.649 18.355 16.445 1.00 90.38 83 ASN A N 1
ATOM 676 C CA . ASN A 1 83 ? -0.510 17.748 15.807 1.00 90.38 83 ASN A CA 1
ATOM 677 C C . ASN A 1 83 ? -0.242 16.246 15.562 1.00 90.38 83 ASN A C 1
ATOM 679 O O . ASN A 1 83 ? 0.692 15.929 14.828 1.00 90.38 83 ASN A O 1
ATOM 683 N N . PRO A 1 84 ? -1.059 15.321 16.100 1.00 88.00 84 PRO A N 1
ATOM 684 C CA . PRO A 1 84 ? -0.852 13.882 15.913 1.00 88.00 84 PRO A CA 1
ATOM 685 C C . PRO A 1 84 ? -1.133 13.396 14.481 1.00 88.00 84 PRO A C 1
ATOM 687 O O . PRO A 1 84 ? -0.792 12.272 14.136 1.00 88.00 84 PRO A O 1
ATOM 690 N N . ARG A 1 85 ? -1.765 14.223 13.639 1.00 88.25 85 ARG A N 1
ATOM 691 C CA . ARG A 1 85 ? -2.175 13.876 12.270 1.00 88.25 85 ARG A CA 1
ATOM 692 C C . ARG A 1 85 ? -1.274 14.448 11.184 1.00 88.25 85 ARG A C 1
ATOM 694 O O . ARG A 1 85 ? -1.440 14.082 10.025 1.00 88.25 85 ARG A O 1
ATOM 701 N N . VAL A 1 86 ? -0.404 15.404 11.511 1.00 90.69 86 VAL A N 1
ATOM 702 C CA . VAL A 1 86 ? 0.382 16.134 10.509 1.00 90.69 86 VAL A CA 1
ATOM 703 C C . VAL A 1 86 ? 1.780 16.409 11.030 1.00 90.69 86 VAL A C 1
ATOM 705 O O . VAL A 1 86 ? 1.948 17.024 12.079 1.00 90.69 86 VAL A O 1
ATOM 708 N N . HIS A 1 87 ? 2.777 16.043 10.228 1.00 91.94 87 HIS A N 1
ATOM 709 C CA . HIS A 1 87 ? 4.173 16.383 10.466 1.00 91.94 87 HIS A CA 1
ATOM 710 C C . HIS A 1 87 ? 4.715 17.238 9.302 1.00 91.94 87 HIS A C 1
ATOM 712 O O . HIS A 1 87 ? 4.497 16.878 8.142 1.00 91.94 87 HIS A O 1
ATOM 718 N N . PRO A 1 88 ? 5.443 18.347 9.551 1.00 89.62 88 PRO A N 1
ATOM 719 C CA . PRO A 1 88 ? 5.878 19.281 8.500 1.00 89.62 88 PRO A CA 1
ATOM 720 C C . PRO A 1 88 ? 6.764 18.638 7.423 1.00 89.62 88 PRO A C 1
ATOM 722 O O . PRO A 1 88 ? 6.701 19.023 6.258 1.00 89.62 88 PRO A O 1
ATOM 725 N N . TYR A 1 89 ? 7.552 17.621 7.783 1.00 92.94 89 TYR A N 1
ATOM 726 C CA . TYR A 1 89 ? 8.392 16.892 6.825 1.00 92.94 89 TYR A CA 1
ATOM 727 C C . TYR A 1 89 ? 7.637 15.903 5.924 1.00 92.94 89 TYR A C 1
ATOM 729 O O . TYR A 1 89 ? 8.244 15.377 4.996 1.00 92.94 89 TYR A O 1
ATOM 737 N N . MET A 1 90 ? 6.336 15.663 6.132 1.00 93.12 90 MET A N 1
ATOM 738 C CA . MET A 1 90 ? 5.581 14.731 5.282 1.00 93.12 90 MET A CA 1
ATOM 739 C C . MET A 1 90 ? 5.530 15.193 3.831 1.00 93.12 90 MET A C 1
ATOM 741 O O . MET A 1 90 ? 5.787 14.400 2.935 1.00 93.12 90 MET A O 1
ATOM 745 N N . LEU A 1 91 ? 5.269 16.479 3.588 1.00 92.38 91 LEU A N 1
ATOM 746 C CA . LEU A 1 91 ? 5.185 17.007 2.228 1.00 92.38 91 LEU A CA 1
ATOM 747 C C . LEU A 1 91 ? 6.517 16.892 1.457 1.00 92.38 91 LEU A C 1
ATOM 749 O O . LEU A 1 91 ? 6.506 16.297 0.380 1.00 92.38 91 LEU A O 1
ATOM 753 N N . PRO A 1 92 ? 7.667 17.394 1.961 1.00 95.75 92 PRO A N 1
ATOM 754 C CA . PRO A 1 92 ? 8.934 17.242 1.248 1.00 95.75 92 PRO A CA 1
ATOM 755 C C . PRO A 1 92 ? 9.366 15.774 1.113 1.00 95.75 92 PRO A C 1
ATOM 757 O O . PRO A 1 92 ? 9.886 15.409 0.060 1.00 95.75 92 PRO A O 1
ATOM 760 N N . LYS A 1 93 ? 9.095 14.917 2.115 1.00 96.12 93 LYS A N 1
ATOM 761 C CA . LYS A 1 93 ? 9.320 13.462 2.023 1.00 96.12 93 LYS A CA 1
ATOM 762 C C . LYS A 1 93 ? 8.549 12.873 0.841 1.00 96.12 93 LYS A C 1
ATOM 764 O O . LYS A 1 93 ? 9.139 12.199 0.002 1.00 96.12 93 LYS A O 1
ATOM 769 N N . SER A 1 94 ? 7.256 13.172 0.744 1.00 97.19 94 SER A N 1
ATOM 770 C CA . SER A 1 94 ? 6.401 12.674 -0.333 1.00 97.19 94 SER A CA 1
ATOM 771 C C . SER A 1 94 ? 6.824 13.184 -1.703 1.00 97.19 94 SER A C 1
ATOM 773 O O . SER A 1 94 ? 6.858 12.405 -2.649 1.00 97.19 94 SER A O 1
ATOM 775 N N . LEU A 1 95 ? 7.193 14.464 -1.818 1.00 97.38 95 LEU A N 1
ATOM 776 C CA . LEU A 1 95 ? 7.689 15.029 -3.075 1.00 97.38 95 LEU A CA 1
ATOM 777 C C . LEU A 1 95 ? 8.957 14.315 -3.548 1.00 97.38 95 LEU A C 1
ATOM 779 O O . LEU A 1 95 ? 9.033 13.938 -4.714 1.00 97.38 95 LEU A O 1
ATOM 783 N N . LEU A 1 96 ? 9.920 14.082 -2.652 1.00 98.19 96 LEU A N 1
ATOM 784 C CA . LEU A 1 96 ? 11.151 13.362 -2.977 1.00 98.19 96 LEU A CA 1
ATOM 785 C C . LEU A 1 96 ? 10.863 11.916 -3.390 1.00 98.19 96 LEU A C 1
ATOM 787 O O . LEU A 1 96 ? 11.410 11.441 -4.382 1.00 98.19 96 LEU A O 1
ATOM 791 N N . VAL A 1 97 ? 9.989 11.230 -2.654 1.00 98.56 97 VAL A N 1
ATOM 792 C CA . VAL A 1 97 ? 9.632 9.833 -2.922 1.00 98.56 97 VAL A CA 1
ATOM 793 C C . VAL A 1 97 ? 8.908 9.684 -4.264 1.00 98.56 97 VAL A C 1
ATOM 795 O O . VAL A 1 97 ? 9.278 8.831 -5.068 1.00 98.56 97 VAL A O 1
ATOM 798 N N . ILE A 1 98 ? 7.920 10.538 -4.543 1.00 98.44 98 ILE A N 1
ATOM 799 C CA . ILE A 1 98 ? 7.165 10.514 -5.803 1.00 98.44 98 ILE A CA 1
ATOM 800 C C . ILE A 1 98 ? 8.067 10.915 -6.975 1.00 98.44 98 ILE A C 1
ATOM 802 O O . ILE A 1 98 ? 8.048 10.254 -8.011 1.00 98.44 98 ILE A O 1
ATOM 806 N N . ALA A 1 99 ? 8.897 11.952 -6.821 1.00 98.56 99 ALA A N 1
ATOM 807 C CA . ALA A 1 99 ? 9.850 12.349 -7.856 1.00 98.56 99 ALA A CA 1
ATOM 808 C C . ALA A 1 99 ? 10.862 11.233 -8.151 1.00 98.56 99 ALA A C 1
ATOM 810 O O . ALA A 1 99 ? 11.149 10.965 -9.316 1.00 98.56 99 ALA A O 1
ATOM 811 N N . GLY A 1 100 ? 11.351 10.548 -7.113 1.00 98.69 100 GLY A N 1
ATOM 812 C CA . GLY A 1 100 ? 12.206 9.373 -7.245 1.00 98.69 100 GLY A CA 1
ATOM 813 C C . GLY A 1 100 ? 11.519 8.258 -8.028 1.00 98.69 100 GLY A C 1
ATOM 814 O O . GLY A 1 100 ? 12.075 7.785 -9.015 1.00 98.69 100 GLY A O 1
ATOM 815 N N . TYR A 1 101 ? 10.284 7.900 -7.665 1.00 98.69 101 TYR A N 1
ATOM 816 C CA . TYR A 1 101 ? 9.509 6.899 -8.402 1.00 98.69 101 TYR A CA 1
ATOM 817 C C . TYR A 1 101 ? 9.377 7.258 -9.888 1.00 98.69 101 TYR A C 1
ATOM 819 O O . TYR A 1 101 ? 9.697 6.438 -10.743 1.00 98.69 101 TYR A O 1
ATOM 827 N N . MET A 1 102 ? 8.979 8.495 -10.205 1.00 98.56 102 MET A N 1
ATOM 828 C CA . MET A 1 102 ? 8.804 8.943 -11.592 1.00 98.56 102 MET A CA 1
ATOM 829 C C . MET A 1 102 ? 10.121 8.958 -12.377 1.00 98.56 102 MET A C 1
ATOM 831 O O . MET A 1 102 ? 10.153 8.547 -13.538 1.00 98.56 102 MET A O 1
ATOM 835 N N . LEU A 1 103 ? 11.214 9.401 -11.746 1.00 98.75 103 LEU A N 1
ATOM 836 C CA . LEU A 1 103 ? 12.546 9.400 -12.344 1.00 98.75 103 LEU A CA 1
ATOM 837 C C . LEU A 1 103 ? 13.002 7.974 -12.658 1.00 98.75 103 LEU A C 1
ATOM 839 O O . LEU A 1 103 ? 13.399 7.692 -13.787 1.00 98.75 103 LEU A O 1
ATOM 843 N N . PHE A 1 104 ? 12.934 7.069 -11.682 1.00 98.75 104 PHE A N 1
ATOM 844 C CA . PHE A 1 104 ? 13.391 5.695 -11.867 1.00 98.75 104 PHE A CA 1
ATOM 845 C C . PHE A 1 104 ? 12.454 4.880 -12.757 1.00 98.75 104 PHE A C 1
ATOM 847 O O . PHE A 1 104 ? 12.941 4.026 -13.490 1.00 98.75 104 PHE A O 1
ATOM 854 N N . TYR A 1 105 ? 11.160 5.196 -12.810 1.00 98.69 105 TYR A N 1
ATOM 855 C CA . TYR A 1 105 ? 10.253 4.678 -13.834 1.00 98.69 105 TYR A CA 1
ATOM 856 C C . TYR A 1 105 ? 10.715 5.071 -15.240 1.00 98.69 105 TYR A C 1
ATOM 858 O O . TYR A 1 105 ? 10.909 4.202 -16.094 1.00 98.69 105 TYR A O 1
ATOM 866 N N . TYR A 1 106 ? 10.979 6.362 -15.472 1.00 98.62 106 TYR A N 1
ATOM 867 C CA . TYR A 1 106 ? 11.475 6.821 -16.768 1.00 98.62 106 TYR A CA 1
ATOM 868 C C . TYR A 1 106 ? 12.805 6.153 -17.133 1.00 98.62 106 TYR A C 1
ATOM 870 O O . TYR A 1 106 ? 12.962 5.628 -18.235 1.00 98.62 106 TYR A O 1
ATOM 878 N N . LEU A 1 107 ? 13.751 6.127 -16.194 1.00 98.62 107 LEU A N 1
ATOM 879 C CA . LEU A 1 107 ? 15.061 5.521 -16.404 1.00 98.62 107 LEU A CA 1
ATOM 880 C C . LEU A 1 107 ? 14.989 4.006 -16.615 1.00 98.62 107 LEU A C 1
ATOM 882 O O . LEU A 1 107 ? 15.819 3.483 -17.342 1.00 98.62 107 LEU A O 1
ATOM 886 N N . SER A 1 108 ? 14.017 3.305 -16.034 1.00 98.44 108 SER A N 1
ATOM 887 C CA . SER A 1 108 ? 13.868 1.860 -16.236 1.00 98.44 108 SER A CA 1
ATOM 888 C C . SER A 1 108 ? 13.356 1.538 -17.634 1.00 98.44 108 SER A C 1
ATOM 890 O O . SER A 1 108 ? 13.897 0.664 -18.296 1.00 98.44 108 SER A O 1
ATOM 892 N N . PHE A 1 109 ? 12.317 2.236 -18.099 1.00 98.44 109 PHE A N 1
ATOM 893 C CA . PHE A 1 109 ? 11.620 1.850 -19.329 1.00 98.44 109 PHE A CA 1
ATOM 894 C C . PHE A 1 109 ? 12.037 2.646 -20.567 1.00 98.44 109 PHE A C 1
ATOM 896 O O . PHE A 1 109 ? 11.890 2.144 -21.677 1.00 98.44 109 PHE A O 1
ATOM 903 N N . PHE A 1 110 ? 12.541 3.871 -20.421 1.00 98.31 110 PHE A N 1
ATOM 904 C CA . PHE A 1 110 ? 12.768 4.780 -21.555 1.00 98.31 110 PHE A CA 1
ATOM 905 C C . PHE A 1 110 ? 14.169 5.396 -21.592 1.00 98.31 110 PHE A C 1
ATOM 907 O O . PHE A 1 110 ? 14.535 5.984 -22.606 1.00 98.31 110 PHE A O 1
ATOM 914 N N . GLY A 1 111 ? 14.951 5.268 -20.516 1.00 96.94 111 GLY A N 1
ATOM 915 C CA . GLY A 1 111 ? 16.275 5.871 -20.391 1.00 96.94 111 GLY A CA 1
ATOM 916 C C . GLY A 1 111 ? 17.359 5.153 -21.212 1.00 96.94 111 GLY A C 1
ATOM 917 O O . GLY A 1 111 ? 17.509 5.422 -22.404 1.00 96.94 111 GLY A O 1
ATOM 918 N N . PRO A 1 112 ? 18.189 4.298 -20.593 1.00 96.81 112 PRO A N 1
ATOM 919 C CA . PRO A 1 112 ? 19.330 3.682 -21.251 1.00 96.81 112 PRO A CA 1
ATOM 920 C C . PRO A 1 112 ? 18.941 2.443 -22.065 1.00 96.81 112 PRO A C 1
ATOM 922 O O . PRO A 1 112 ? 18.148 1.625 -21.626 1.00 96.81 112 PRO A O 1
ATOM 925 N N . GLN A 1 113 ? 19.634 2.219 -23.186 1.00 95.19 113 GLN A N 1
ATOM 926 C CA . GLN A 1 113 ? 19.505 0.980 -23.975 1.00 95.19 113 GLN A CA 1
ATOM 927 C C . GLN A 1 113 ? 20.055 -0.266 -23.273 1.00 95.19 113 GLN A C 1
ATOM 929 O O . GLN A 1 113 ? 19.697 -1.395 -23.610 1.00 95.19 113 GLN A O 1
ATOM 934 N N . SER A 1 114 ? 20.938 -0.072 -22.291 1.00 97.50 114 SER A N 1
ATOM 935 C CA . SER A 1 114 ? 21.515 -1.165 -21.517 1.00 97.50 114 SER A CA 1
ATOM 936 C C . SER A 1 114 ? 20.481 -1.748 -20.561 1.00 97.50 114 SER A C 1
ATOM 938 O O . SER A 1 114 ? 20.193 -1.161 -19.520 1.00 97.50 114 SER A O 1
ATOM 940 N N . VAL A 1 115 ? 19.993 -2.949 -20.877 1.00 96.44 115 VAL A N 1
ATOM 941 C CA . VAL A 1 115 ? 19.039 -3.692 -20.037 1.00 96.44 115 VAL A CA 1
ATOM 942 C C . VAL A 1 115 ? 19.567 -3.869 -18.616 1.00 96.44 115 VAL A C 1
ATOM 944 O O . VAL A 1 115 ? 18.817 -3.700 -17.663 1.00 96.44 115 VAL A O 1
ATOM 947 N N . SER A 1 116 ? 20.860 -4.153 -18.448 1.00 97.19 116 SER A N 1
ATOM 948 C CA . SER A 1 116 ? 21.459 -4.319 -17.120 1.00 97.19 116 SER A CA 1
ATOM 949 C C . SER A 1 116 ? 21.369 -3.043 -16.282 1.00 97.19 116 SER A C 1
ATOM 951 O O . SER A 1 116 ? 21.124 -3.116 -15.082 1.00 97.19 116 SER A O 1
ATOM 953 N N . LEU A 1 117 ? 21.535 -1.872 -16.905 1.00 97.94 117 LEU A N 1
ATOM 954 C CA . LEU A 1 117 ? 21.385 -0.595 -16.212 1.00 97.94 117 LEU A CA 1
ATOM 955 C C . LEU A 1 117 ? 19.908 -0.294 -15.919 1.00 97.94 117 LEU A C 1
ATOM 957 O O . LEU A 1 117 ? 19.586 0.119 -14.807 1.00 97.94 117 LEU A O 1
ATOM 961 N N . SER A 1 118 ? 19.009 -0.579 -16.865 1.00 98.38 118 SER A N 1
ATOM 962 C CA . SER A 1 118 ? 17.558 -0.474 -16.662 1.00 98.38 118 SER A CA 1
ATOM 963 C C . SER A 1 118 ? 17.066 -1.355 -15.509 1.00 98.38 118 SER A C 1
ATOM 965 O O . SER A 1 118 ? 16.224 -0.926 -14.731 1.00 98.38 118 SER A O 1
ATOM 967 N N . VAL A 1 119 ? 17.632 -2.554 -15.332 1.00 98.38 119 VAL A N 1
ATOM 968 C CA . VAL A 1 119 ? 17.335 -3.452 -14.200 1.00 98.38 119 VAL A CA 1
ATOM 969 C C . VAL A 1 119 ? 17.732 -2.821 -12.860 1.00 98.38 119 VAL A C 1
ATOM 971 O O . VAL A 1 119 ? 16.966 -2.897 -11.901 1.00 98.38 119 VAL A O 1
ATOM 974 N N . LEU A 1 120 ? 18.885 -2.146 -12.778 1.00 98.31 120 LEU A N 1
ATOM 975 C CA . LEU A 1 120 ? 19.279 -1.427 -11.557 1.00 98.31 120 LEU A CA 1
ATOM 976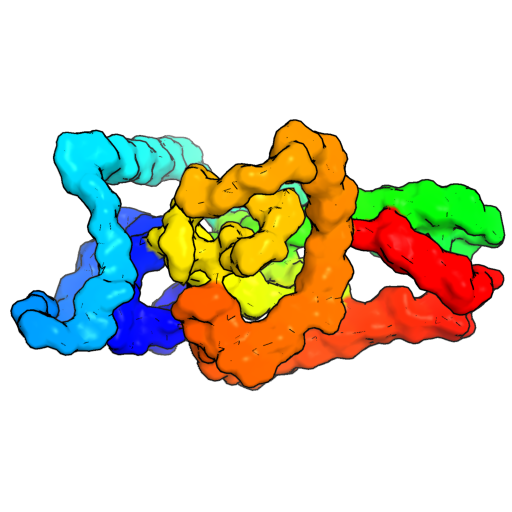 C C . LEU A 1 120 ? 18.320 -0.272 -11.245 1.00 98.31 120 LEU A C 1
ATOM 978 O O . LEU A 1 120 ? 17.979 -0.043 -10.084 1.00 98.31 120 LEU A O 1
ATOM 982 N N . PHE A 1 121 ? 17.847 0.431 -12.275 1.00 98.69 121 PHE A N 1
ATOM 983 C CA . PHE A 1 121 ? 16.828 1.464 -12.110 1.00 98.69 121 PHE A CA 1
ATOM 984 C C . PHE A 1 121 ? 15.462 0.891 -11.728 1.00 98.69 121 PHE A C 1
ATOM 986 O O . PHE A 1 121 ? 14.773 1.512 -10.923 1.00 98.69 121 PHE A O 1
ATOM 993 N N . ALA A 1 122 ? 15.110 -0.308 -12.195 1.00 98.25 122 ALA A N 1
ATOM 994 C CA . ALA A 1 122 ? 13.875 -0.984 -11.810 1.00 98.25 122 ALA A CA 1
ATOM 995 C C . ALA A 1 122 ? 13.876 -1.349 -10.317 1.00 98.25 122 ALA A C 1
ATOM 997 O O . ALA A 1 122 ? 12.878 -1.125 -9.635 1.00 98.25 122 ALA A O 1
ATOM 998 N N . LEU A 1 123 ? 15.012 -1.804 -9.775 1.00 97.38 123 LEU A N 1
ATOM 999 C CA . LEU A 1 123 ? 15.173 -2.024 -8.330 1.00 97.38 123 LEU A CA 1
ATOM 1000 C C . LEU A 1 123 ? 14.996 -0.724 -7.532 1.00 97.38 123 LEU A C 1
ATOM 1002 O O . LEU A 1 123 ? 14.301 -0.699 -6.516 1.00 97.38 123 LEU A O 1
ATOM 1006 N N . ALA A 1 124 ? 15.595 0.375 -8.002 1.00 98.38 124 ALA A N 1
ATOM 1007 C CA . ALA A 1 124 ? 15.416 1.684 -7.378 1.00 98.38 124 ALA A CA 1
ATOM 1008 C C . ALA A 1 124 ? 13.950 2.148 -7.454 1.00 98.38 124 ALA A C 1
ATOM 1010 O O . ALA A 1 124 ? 13.412 2.655 -6.471 1.00 98.38 124 ALA A O 1
ATOM 1011 N N . MET A 1 125 ? 13.274 1.920 -8.582 1.00 98.25 125 MET A N 1
ATOM 1012 C CA . MET A 1 125 ? 11.847 2.195 -8.741 1.00 98.25 125 MET A CA 1
ATOM 1013 C C . MET A 1 125 ? 11.009 1.414 -7.722 1.00 98.25 125 MET A C 1
ATOM 1015 O O . MET A 1 125 ? 10.153 2.016 -7.075 1.00 98.25 125 MET A O 1
ATOM 1019 N N . GLY A 1 126 ? 11.290 0.121 -7.524 1.00 96.56 126 GLY A N 1
ATOM 1020 C CA . GLY A 1 126 ? 10.621 -0.713 -6.520 1.00 96.56 126 GLY A CA 1
ATOM 1021 C C . GLY A 1 126 ? 10.821 -0.202 -5.092 1.00 96.56 126 GLY A C 1
ATOM 1022 O O . GLY A 1 126 ? 9.863 -0.111 -4.325 1.00 96.56 126 GLY A O 1
ATOM 1023 N N . TYR A 1 127 ? 12.028 0.267 -4.754 1.00 96.75 127 TYR A N 1
ATOM 1024 C CA . TYR A 1 127 ? 12.270 0.944 -3.475 1.00 96.75 127 TYR A CA 1
ATOM 1025 C C . TYR A 1 127 ? 11.359 2.168 -3.290 1.00 96.75 127 TYR A C 1
ATOM 1027 O O . TYR A 1 127 ? 10.706 2.300 -2.253 1.00 96.75 127 TYR A O 1
ATOM 1035 N N . PHE A 1 128 ? 11.258 3.048 -4.292 1.00 98.44 128 PHE A N 1
ATOM 1036 C CA . PHE A 1 128 ? 10.372 4.213 -4.207 1.00 98.44 128 PHE A CA 1
ATOM 1037 C C . PHE A 1 128 ? 8.885 3.834 -4.207 1.00 98.44 128 PHE A C 1
ATOM 1039 O O . PHE A 1 128 ? 8.105 4.482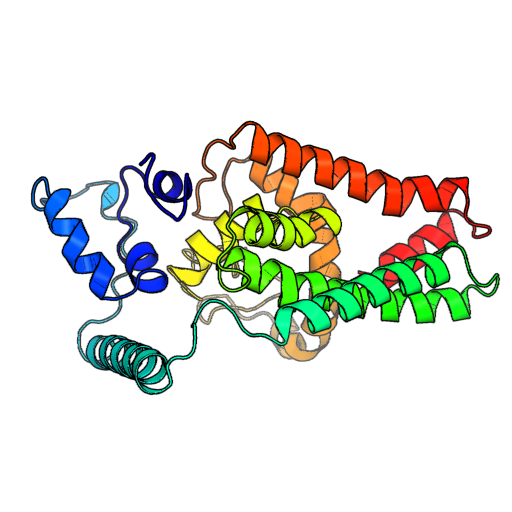 -3.510 1.00 98.44 128 PHE A O 1
ATOM 1046 N N . ALA A 1 129 ? 8.487 2.768 -4.907 1.00 97.50 129 ALA A N 1
ATOM 1047 C CA . ALA A 1 129 ? 7.129 2.228 -4.850 1.00 97.50 129 ALA A CA 1
ATOM 1048 C C . ALA A 1 129 ? 6.777 1.778 -3.424 1.00 97.50 129 ALA A C 1
ATOM 1050 O O . ALA A 1 129 ? 5.740 2.166 -2.884 1.00 97.50 129 ALA A O 1
ATOM 1051 N N . ALA A 1 130 ? 7.682 1.047 -2.766 1.00 95.88 130 ALA A N 1
ATOM 1052 C CA . ALA A 1 130 ? 7.518 0.650 -1.372 1.00 95.88 130 ALA A CA 1
ATOM 1053 C C . ALA A 1 130 ? 7.413 1.868 -0.437 1.00 95.88 130 ALA A C 1
ATOM 1055 O O . ALA A 1 130 ? 6.596 1.868 0.482 1.00 95.88 130 ALA A O 1
ATOM 1056 N N . GLN A 1 131 ? 8.174 2.941 -0.687 1.00 97.62 131 GLN A N 1
ATOM 1057 C CA . GLN A 1 131 ? 8.046 4.189 0.075 1.00 97.62 131 GLN A CA 1
ATOM 1058 C C . GLN A 1 131 ? 6.693 4.882 -0.157 1.00 97.62 131 GLN A C 1
ATOM 1060 O O . GLN A 1 131 ? 6.091 5.363 0.802 1.00 97.62 131 GLN A O 1
ATOM 1065 N N . ILE A 1 132 ? 6.169 4.908 -1.387 1.00 98.12 132 ILE A N 1
ATOM 1066 C CA . ILE A 1 132 ? 4.817 5.427 -1.648 1.00 98.12 132 ILE A CA 1
ATOM 1067 C C . ILE A 1 132 ? 3.786 4.612 -0.853 1.00 98.12 132 ILE A C 1
ATOM 1069 O O . ILE A 1 132 ? 2.986 5.195 -0.122 1.00 98.12 132 ILE A O 1
ATOM 1073 N N . ALA A 1 133 ? 3.841 3.279 -0.919 1.00 96.56 133 ALA A N 1
ATOM 1074 C CA . ALA A 1 133 ? 2.896 2.411 -0.220 1.00 96.56 133 ALA A CA 1
ATOM 1075 C C . ALA A 1 133 ? 2.980 2.554 1.312 1.00 96.56 133 ALA A C 1
ATOM 1077 O O . ALA A 1 133 ? 1.963 2.780 1.966 1.00 96.56 133 ALA A O 1
ATOM 1078 N N . MET A 1 134 ? 4.187 2.476 1.881 1.00 94.31 134 MET A N 1
ATOM 1079 C CA . MET A 1 134 ? 4.393 2.355 3.330 1.00 94.31 134 MET A CA 1
ATOM 1080 C C . MET A 1 134 ? 4.576 3.686 4.063 1.00 94.31 134 MET A C 1
ATOM 1082 O O . MET A 1 134 ? 4.377 3.731 5.269 1.00 94.31 134 MET A O 1
ATOM 1086 N N . SER A 1 135 ? 4.969 4.764 3.377 1.00 95.06 135 SER A N 1
ATOM 1087 C CA . SER A 1 135 ? 5.254 6.065 4.012 1.00 95.06 135 SER A CA 1
ATOM 1088 C C . SER A 1 135 ? 4.322 7.200 3.592 1.00 95.06 135 SER A C 1
ATOM 1090 O O . SER A 1 135 ? 4.352 8.256 4.229 1.00 95.06 135 SER A O 1
ATOM 1092 N N . ILE A 1 136 ? 3.557 7.038 2.508 1.00 97.62 136 ILE A N 1
ATOM 1093 C CA . ILE A 1 136 ? 2.602 8.045 2.022 1.00 97.62 136 ILE A CA 1
ATOM 1094 C C . ILE A 1 136 ? 1.188 7.485 2.124 1.00 97.62 136 ILE A C 1
ATOM 1096 O O . ILE A 1 136 ? 0.381 7.997 2.899 1.00 97.62 136 ILE A O 1
ATOM 1100 N N . ALA A 1 137 ? 0.897 6.425 1.367 1.00 97.62 137 ALA A N 1
ATOM 1101 C CA . ALA A 1 137 ? -0.433 5.845 1.304 1.00 97.62 137 ALA A CA 1
ATOM 1102 C C . ALA A 1 137 ? -0.859 5.269 2.653 1.00 97.62 137 ALA A C 1
ATOM 1104 O O . ALA A 1 137 ? -1.966 5.560 3.091 1.00 97.62 137 ALA A O 1
ATOM 1105 N N . HIS A 1 138 ? -0.000 4.499 3.322 1.00 96.50 138 HIS A N 1
ATOM 1106 C CA . HIS A 1 138 ? -0.255 3.952 4.656 1.00 96.50 138 HIS A CA 1
ATOM 1107 C C . HIS A 1 138 ? -0.703 5.042 5.646 1.00 96.50 138 HIS A C 1
ATOM 1109 O O . HIS A 1 138 ? -1.840 5.028 6.120 1.00 96.50 138 HIS A O 1
ATOM 1115 N N . ASP A 1 139 ? 0.139 6.055 5.871 1.00 95.25 139 ASP A N 1
ATOM 1116 C CA . ASP A 1 139 ? -0.132 7.143 6.820 1.00 95.25 139 ASP A CA 1
ATOM 1117 C C . ASP A 1 139 ? -1.396 7.932 6.442 1.00 95.25 139 ASP A C 1
ATOM 1119 O O . ASP A 1 139 ? -2.217 8.276 7.295 1.00 95.25 139 ASP A O 1
ATOM 1123 N N . ALA A 1 140 ? -1.606 8.180 5.145 1.00 95.38 140 ALA A N 1
ATOM 1124 C CA . ALA A 1 140 ? -2.803 8.851 4.652 1.00 95.38 140 ALA A CA 1
ATOM 1125 C C . ALA A 1 140 ? -4.078 8.014 4.838 1.00 95.38 140 ALA A C 1
ATOM 1127 O O . ALA A 1 140 ? -5.117 8.566 5.206 1.00 95.38 140 ALA A O 1
ATOM 1128 N N . ASN A 1 141 ? -4.010 6.694 4.648 1.00 94.19 141 ASN A N 1
ATOM 1129 C CA . ASN A 1 141 ? -5.128 5.782 4.891 1.00 94.19 141 ASN A CA 1
ATOM 1130 C C . ASN A 1 141 ? -5.437 5.612 6.390 1.00 94.19 141 ASN A C 1
ATOM 1132 O O . ASN A 1 141 ? -6.591 5.358 6.728 1.00 94.19 141 ASN A O 1
ATOM 1136 N N . HIS A 1 142 ? -4.465 5.848 7.278 1.00 92.50 142 HIS A N 1
ATOM 1137 C CA . HIS A 1 142 ? -4.686 6.014 8.722 1.00 92.50 142 HIS A CA 1
ATOM 1138 C C . HIS A 1 142 ? -5.197 7.410 9.119 1.00 92.50 142 HIS A C 1
ATOM 1140 O O . HIS A 1 142 ? -5.469 7.668 10.290 1.00 92.50 142 HIS A O 1
ATOM 1146 N N . GLY A 1 143 ? -5.343 8.338 8.167 1.00 90.19 143 GLY A N 1
ATOM 1147 C CA . GLY A 1 143 ? -5.794 9.706 8.432 1.00 90.19 143 GLY A CA 1
ATOM 1148 C C . GLY A 1 143 ? -4.726 10.623 9.043 1.00 90.19 143 GLY A C 1
ATOM 1149 O O . GLY A 1 143 ? -5.067 11.724 9.497 1.00 90.19 143 GLY A O 1
ATOM 1150 N N . ALA A 1 144 ? -3.457 10.203 9.017 1.00 91.50 144 ALA A N 1
ATOM 1151 C CA . ALA A 1 144 ? -2.297 10.861 9.616 1.00 91.50 144 ALA A CA 1
ATOM 1152 C C . ALA A 1 144 ? -1.351 11.475 8.561 1.00 91.50 144 ALA A C 1
ATOM 1154 O O . ALA A 1 144 ? -0.135 11.313 8.616 1.00 91.50 144 ALA A O 1
ATOM 1155 N N . TYR A 1 145 ? -1.914 12.191 7.579 1.00 94.06 145 TYR A N 1
ATOM 1156 C CA . TYR A 1 145 ? -1.132 12.880 6.541 1.00 94.06 145 TYR A CA 1
ATOM 1157 C C . TYR A 1 145 ? -1.394 14.392 6.468 1.00 94.06 145 TYR A C 1
ATOM 1159 O O . TYR A 1 145 ? -0.465 15.193 6.365 1.00 94.06 145 TYR A O 1
ATOM 1167 N N . SER A 1 146 ? -2.664 14.809 6.486 1.00 91.94 146 SER A N 1
ATOM 1168 C CA . SER A 1 146 ? -3.067 16.214 6.365 1.00 91.94 146 SER A CA 1
ATOM 1169 C C . SER A 1 146 ? -4.368 16.477 7.119 1.00 91.94 146 SER A C 1
ATOM 1171 O O . SER A 1 146 ? -5.231 15.604 7.203 1.00 91.94 146 SER A O 1
ATOM 1173 N N . ASN A 1 147 ? -4.539 17.707 7.609 1.00 89.44 147 ASN A N 1
ATOM 1174 C CA . ASN A 1 147 ? -5.821 18.195 8.134 1.00 89.44 147 ASN A CA 1
ATOM 1175 C C . ASN A 1 147 ? -6.805 18.575 7.010 1.00 89.44 147 ASN A C 1
ATOM 1177 O O . ASN A 1 147 ? -7.976 18.830 7.272 1.00 89.44 147 ASN A O 1
ATOM 1181 N N . ILE A 1 148 ? -6.335 18.646 5.760 1.00 90.50 148 ILE A N 1
ATOM 1182 C CA . ILE A 1 148 ? -7.162 18.949 4.594 1.00 90.50 148 ILE A CA 1
ATOM 1183 C C . ILE A 1 148 ? -7.643 17.627 3.993 1.00 90.50 148 ILE A C 1
ATOM 1185 O O . ILE A 1 148 ? -6.858 16.893 3.390 1.00 90.50 148 ILE A O 1
ATOM 1189 N N . ASN A 1 149 ? -8.941 17.341 4.131 1.00 87.44 149 ASN A N 1
ATOM 1190 C CA . ASN A 1 149 ? -9.532 16.045 3.774 1.00 87.44 149 ASN A CA 1
ATOM 1191 C C . ASN A 1 149 ? -9.209 15.589 2.344 1.00 87.44 149 ASN A C 1
ATOM 1193 O O . ASN A 1 149 ? -8.834 14.437 2.149 1.00 87.44 149 ASN A O 1
ATOM 1197 N N . TRP A 1 150 ? -9.305 16.476 1.347 1.00 90.81 150 TRP A N 1
ATOM 1198 C CA . TRP A 1 150 ? -9.029 16.099 -0.045 1.00 90.81 150 TRP A CA 1
ATOM 1199 C C . TRP A 1 150 ? -7.544 15.795 -0.291 1.00 90.81 150 TRP A C 1
ATOM 1201 O O . TRP A 1 150 ? -7.237 14.920 -1.094 1.00 90.81 150 TRP A O 1
ATOM 1211 N N . VAL A 1 151 ? -6.625 16.456 0.427 1.00 93.62 151 VAL A N 1
ATOM 1212 C CA . VAL A 1 151 ? -5.181 16.168 0.349 1.00 93.62 151 VAL A CA 1
ATOM 1213 C C . VAL A 1 151 ? -4.896 14.803 0.962 1.00 93.62 151 VAL A C 1
ATOM 1215 O O . VAL A 1 151 ? -4.186 14.002 0.366 1.00 93.62 151 VAL A O 1
ATOM 1218 N N . GLY A 1 152 ? -5.476 14.518 2.133 1.00 93.69 152 GLY A N 1
ATOM 1219 C CA . GLY A 1 152 ? -5.369 13.202 2.764 1.00 93.69 152 GLY A CA 1
ATOM 1220 C C . GLY A 1 152 ? -5.931 12.096 1.869 1.00 93.69 152 GLY A C 1
ATOM 1221 O O . GLY A 1 152 ? -5.280 11.073 1.683 1.00 93.69 152 GLY A O 1
ATOM 1222 N N . TYR A 1 153 ? -7.087 12.331 1.243 1.00 93.38 153 TYR A N 1
ATOM 1223 C CA . TYR A 1 153 ? -7.687 11.381 0.308 1.00 93.38 153 TYR A CA 1
ATOM 1224 C C . TYR A 1 153 ? -6.807 11.151 -0.927 1.00 93.38 153 TYR A C 1
ATOM 1226 O O . TYR A 1 153 ? -6.508 10.008 -1.247 1.00 93.38 153 TYR A O 1
ATOM 1234 N N . LEU A 1 154 ? -6.310 12.214 -1.567 1.00 95.94 154 LEU A N 1
ATOM 1235 C CA . LEU A 1 154 ? -5.407 12.106 -2.718 1.00 95.94 154 LEU A CA 1
ATOM 1236 C C . LEU A 1 154 ? -4.142 11.293 -2.394 1.00 95.94 154 LEU A C 1
ATOM 1238 O O . LEU A 1 154 ? -3.675 10.494 -3.202 1.00 95.94 154 LEU A O 1
ATOM 1242 N N . MET A 1 155 ? -3.582 11.490 -1.201 1.00 97.12 155 MET A N 1
ATOM 1243 C CA . MET A 1 155 ? -2.372 10.784 -0.770 1.00 97.12 155 MET A CA 1
ATOM 1244 C C . MET A 1 155 ? -2.673 9.339 -0.377 1.00 97.12 155 MET A C 1
ATOM 1246 O O . MET A 1 155 ? -1.857 8.458 -0.627 1.00 97.12 155 MET A O 1
ATOM 1250 N N . SER A 1 156 ? -3.871 9.062 0.136 1.00 96.19 156 SER A N 1
ATOM 1251 C CA . SER A 1 156 ? -4.379 7.702 0.336 1.00 96.19 156 SER A CA 1
ATOM 1252 C C . SER A 1 156 ? -4.497 6.952 -0.996 1.00 96.19 156 SER A C 1
ATOM 1254 O O . SER A 1 156 ? -4.064 5.800 -1.073 1.00 96.19 156 SER A O 1
ATOM 1256 N N . THR A 1 157 ? -4.973 7.614 -2.059 1.00 97.38 157 THR A N 1
ATOM 1257 C CA . THR A 1 157 ? -5.094 7.020 -3.403 1.00 97.38 157 THR A CA 1
ATOM 1258 C C . THR A 1 157 ? -3.769 6.883 -4.152 1.00 97.38 157 THR A C 1
ATOM 1260 O O . THR A 1 157 ? -3.744 6.378 -5.271 1.00 97.38 157 THR A O 1
ATOM 1263 N N . SER A 1 158 ? -2.640 7.293 -3.562 1.00 98.00 158 SER A N 1
ATOM 1264 C CA . SER A 1 158 ? -1.324 6.996 -4.146 1.00 98.00 158 SER A CA 1
ATOM 1265 C C . SER A 1 158 ? -1.033 5.488 -4.199 1.00 98.00 158 SER A C 1
ATOM 1267 O O . SER A 1 158 ? -0.243 5.054 -5.032 1.00 98.00 158 SER A O 1
ATOM 1269 N N . LEU A 1 159 ? -1.730 4.673 -3.394 1.00 97.44 159 LEU A N 1
ATOM 1270 C CA . LEU A 1 159 ? -1.710 3.215 -3.540 1.00 97.44 159 LEU A CA 1
ATOM 1271 C C . LEU A 1 159 ? -2.388 2.756 -4.841 1.00 97.44 159 LEU A C 1
ATOM 1273 O O . LEU A 1 159 ? -1.852 1.886 -5.522 1.00 97.44 159 LEU A O 1
ATOM 1277 N N . ASP A 1 160 ? -3.505 3.387 -5.229 1.00 97.81 160 ASP A N 1
ATOM 1278 C CA . ASP A 1 160 ? -4.210 3.099 -6.488 1.00 97.81 160 ASP A CA 1
ATOM 1279 C C . ASP A 1 160 ? -3.360 3.482 -7.703 1.00 97.81 160 ASP A C 1
ATOM 1281 O O . ASP A 1 160 ? -3.413 2.806 -8.729 1.00 97.81 160 ASP A O 1
ATOM 1285 N N . PHE A 1 161 ? -2.517 4.513 -7.570 1.00 97.38 161 PHE A N 1
ATOM 1286 C CA . PHE A 1 161 ? -1.490 4.821 -8.566 1.00 97.38 161 PHE A CA 1
ATOM 1287 C C . PHE A 1 161 ? -0.474 3.681 -8.713 1.00 97.38 161 PHE A C 1
ATOM 1289 O O . PHE A 1 161 ? -0.085 3.398 -9.833 1.00 97.38 161 PHE A O 1
ATOM 1296 N N . LEU A 1 162 ? -0.119 2.966 -7.639 1.00 96.88 162 LEU A N 1
ATOM 1297 C CA . LEU A 1 162 ? 0.693 1.740 -7.696 1.00 96.88 162 LEU A CA 1
ATOM 1298 C C . LEU A 1 162 ? -0.109 0.482 -8.074 1.00 96.88 162 LEU A C 1
ATOM 1300 O O . LEU A 1 162 ? 0.404 -0.632 -7.987 1.00 96.88 162 LEU A O 1
ATOM 1304 N N . GLY A 1 163 ? -1.369 0.643 -8.475 1.00 95.56 163 GLY A N 1
ATOM 1305 C CA . GLY A 1 163 ? -2.220 -0.432 -8.966 1.00 95.56 163 GLY A CA 1
ATOM 1306 C C . GLY A 1 163 ? -2.941 -1.234 -7.889 1.00 95.56 163 GLY A C 1
ATOM 1307 O O . GLY A 1 163 ? -3.792 -2.042 -8.253 1.00 95.56 163 GLY A O 1
ATOM 1308 N N . ALA A 1 164 ? -2.662 -1.036 -6.597 1.00 96.00 164 ALA A N 1
ATOM 1309 C CA . ALA A 1 164 ? -3.377 -1.705 -5.506 1.00 96.00 164 ALA A CA 1
ATOM 1310 C C . ALA A 1 164 ? -4.459 -0.782 -4.926 1.00 96.00 164 ALA A C 1
ATOM 1312 O O . ALA A 1 164 ? -4.293 0.430 -4.877 1.00 96.00 164 ALA A O 1
ATOM 1313 N N . SER A 1 165 ? -5.594 -1.311 -4.482 1.00 96.62 165 SER A N 1
ATOM 1314 C CA . SER A 1 165 ? -6.711 -0.455 -4.082 1.00 96.62 165 SER A CA 1
ATOM 1315 C C . SER A 1 165 ? -6.542 0.112 -2.674 1.00 96.62 165 SER A C 1
ATOM 1317 O O . SER A 1 165 ? -6.580 -0.633 -1.693 1.00 96.62 165 SER A O 1
ATOM 1319 N N . SER A 1 166 ? -6.496 1.444 -2.537 1.00 96.31 166 SER A N 1
ATOM 1320 C CA . SER A 1 166 ? -6.552 2.084 -1.211 1.00 96.31 166 SER A CA 1
ATOM 1321 C C . SER A 1 166 ? -7.850 1.760 -0.473 1.00 96.31 166 SER A C 1
ATOM 1323 O O . SER A 1 166 ? -7.857 1.629 0.749 1.00 96.31 166 SER A O 1
ATOM 1325 N N . PHE A 1 167 ? -8.959 1.589 -1.200 1.00 94.81 167 PHE A N 1
ATOM 1326 C CA . PHE A 1 167 ? -10.234 1.204 -0.607 1.00 94.81 167 PHE A CA 1
ATOM 1327 C C . PHE A 1 167 ? -10.181 -0.200 -0.005 1.00 94.81 167 PHE A C 1
ATOM 1329 O O . PHE A 1 167 ? -10.531 -0.350 1.166 1.00 94.81 167 PHE A O 1
ATOM 1336 N N . MET A 1 168 ? -9.725 -1.203 -0.765 1.00 95.25 168 MET A N 1
ATOM 1337 C CA . MET A 1 168 ? -9.616 -2.575 -0.249 1.00 95.25 168 MET A CA 1
ATOM 1338 C C . MET A 1 168 ? -8.625 -2.646 0.906 1.00 95.25 168 MET A C 1
ATOM 1340 O O . MET A 1 168 ? -8.917 -3.266 1.928 1.00 95.25 168 MET A O 1
ATOM 1344 N N . TRP A 1 169 ? -7.508 -1.925 0.786 1.00 95.44 169 TRP A N 1
ATOM 1345 C CA . TRP A 1 169 ? -6.507 -1.823 1.837 1.00 95.44 169 TRP A CA 1
ATOM 1346 C C . TRP A 1 169 ? -7.090 -1.277 3.146 1.00 95.44 169 TRP A C 1
ATOM 1348 O O . TRP A 1 169 ? -6.832 -1.843 4.201 1.00 95.44 169 TRP A O 1
ATOM 1358 N N . ARG A 1 170 ? -7.948 -0.243 3.113 1.00 93.25 170 ARG A N 1
ATOM 1359 C CA . ARG A 1 170 ? -8.629 0.247 4.329 1.00 93.25 170 ARG A CA 1
ATOM 1360 C C . ARG A 1 170 ? -9.554 -0.804 4.944 1.00 93.25 170 ARG A C 1
ATOM 1362 O O . ARG A 1 170 ? -9.589 -0.933 6.162 1.00 93.25 170 ARG A O 1
ATOM 1369 N N . GLN A 1 171 ? -10.290 -1.573 4.143 1.00 92.31 171 GLN A N 1
ATOM 1370 C CA . GLN A 1 171 ? -11.155 -2.618 4.710 1.00 92.31 171 GLN A CA 1
ATOM 1371 C C . GLN A 1 171 ? -10.324 -3.723 5.365 1.00 92.31 171 GLN A C 1
ATOM 1373 O O . GLN A 1 171 ? -10.594 -4.132 6.491 1.00 92.31 171 GLN A O 1
ATOM 1378 N N . GLN A 1 172 ? -9.278 -4.169 4.679 1.00 93.62 172 GLN A N 1
ATOM 1379 C CA . GLN A 1 172 ? -8.397 -5.219 5.163 1.00 93.62 172 GLN A CA 1
ATOM 1380 C C . GLN A 1 172 ? -7.590 -4.757 6.388 1.00 93.62 172 GLN A C 1
ATOM 1382 O O . GLN A 1 172 ? -7.749 -5.299 7.479 1.00 93.62 172 GLN A O 1
ATOM 1387 N N . HIS A 1 173 ? -6.759 -3.734 6.218 1.00 94.25 173 HIS A N 1
ATOM 1388 C CA . HIS A 1 173 ? -5.772 -3.336 7.209 1.00 94.25 173 HIS A CA 1
ATOM 1389 C C . HIS A 1 173 ? -6.389 -2.472 8.318 1.00 94.25 173 HIS A C 1
ATOM 1391 O O . HIS A 1 173 ? -6.295 -2.785 9.500 1.00 94.25 173 HIS A O 1
ATOM 1397 N N . VAL A 1 174 ? -7.081 -1.388 7.958 1.00 91.06 174 VAL A N 1
ATOM 1398 C CA . VAL A 1 174 ? -7.636 -0.451 8.951 1.00 91.06 174 VAL A CA 1
ATOM 1399 C C . VAL A 1 174 ? -8.802 -1.076 9.714 1.00 91.06 174 VAL A C 1
ATOM 1401 O O . VAL A 1 174 ? -8.813 -1.043 10.940 1.00 91.06 174 VAL A O 1
ATOM 1404 N N . VAL A 1 175 ? -9.776 -1.662 9.014 1.00 89.38 175 VAL A N 1
ATOM 1405 C CA . VAL A 1 175 ? -10.973 -2.194 9.681 1.00 89.38 175 VAL A CA 1
ATOM 1406 C C . VAL A 1 175 ? -10.755 -3.600 10.240 1.00 89.38 175 VAL A C 1
ATOM 1408 O O . VAL A 1 175 ? -11.213 -3.894 11.344 1.00 89.38 175 VAL A O 1
ATOM 1411 N N . GLY A 1 176 ? -10.073 -4.477 9.507 1.00 90.50 176 GLY A N 1
ATOM 1412 C CA . GLY A 1 176 ? -9.786 -5.836 9.962 1.00 90.50 176 GLY A CA 1
ATOM 1413 C C . GLY A 1 176 ? -8.604 -5.904 10.919 1.00 90.50 176 GLY A C 1
ATOM 1414 O O . GLY A 1 176 ? -8.784 -6.161 12.108 1.00 90.50 176 GLY A O 1
ATOM 1415 N N . HIS A 1 177 ? -7.402 -5.667 10.393 1.00 93.56 177 HIS A N 1
ATOM 1416 C CA . HIS A 1 177 ? -6.149 -5.914 11.106 1.00 93.56 177 HIS A CA 1
ATOM 1417 C C . HIS A 1 177 ? -5.996 -5.068 12.375 1.00 93.56 177 HIS A C 1
ATOM 1419 O O . HIS A 1 177 ? -5.678 -5.613 13.425 1.00 93.56 177 HIS A O 1
ATOM 1425 N N . HIS A 1 178 ? -6.279 -3.762 12.343 1.00 90.94 178 HIS A N 1
ATOM 1426 C CA . HIS A 1 178 ? -6.159 -2.922 13.551 1.00 90.94 178 HIS A CA 1
ATOM 1427 C C . HIS A 1 178 ? -7.237 -3.185 14.610 1.00 90.94 178 HIS A C 1
ATOM 1429 O O . HIS A 1 178 ? -7.030 -2.850 15.773 1.00 90.94 178 HIS A O 1
ATOM 1435 N N . SER A 1 179 ? -8.357 -3.818 14.246 1.00 87.69 179 SER A N 1
ATOM 1436 C CA . SER A 1 179 ? -9.343 -4.267 15.240 1.00 87.69 179 SER A CA 1
ATOM 1437 C C . SER A 1 179 ? -8.899 -5.541 15.960 1.00 87.69 179 SER A C 1
ATOM 1439 O O . SER A 1 179 ? -9.249 -5.732 17.117 1.00 87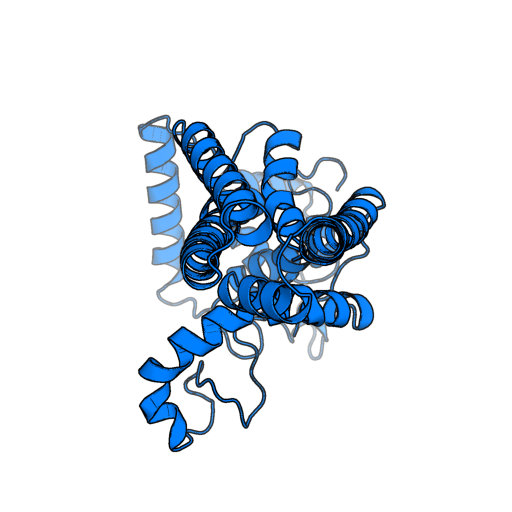.69 179 SER A O 1
ATOM 1441 N N . PHE A 1 180 ? -8.161 -6.425 15.277 1.00 88.12 180 PHE A N 1
ATOM 1442 C CA . PHE A 1 180 ? -7.857 -7.773 15.766 1.00 88.12 180 PHE A CA 1
ATOM 1443 C C . PHE A 1 180 ? -6.437 -8.226 15.412 1.00 88.12 180 PHE A C 1
ATOM 1445 O O . PHE A 1 180 ? -6.236 -9.332 14.923 1.00 88.12 180 PHE A O 1
ATOM 1452 N N . THR A 1 181 ? -5.440 -7.375 15.646 1.00 90.06 181 THR A N 1
ATOM 1453 C CA . THR A 1 181 ? -4.058 -7.574 15.180 1.00 90.06 181 THR A CA 1
ATOM 1454 C C . THR A 1 181 ? -3.492 -8.927 15.611 1.00 90.06 181 THR A C 1
ATOM 1456 O O . THR A 1 181 ? -3.419 -9.227 16.802 1.00 90.06 181 THR A O 1
ATOM 1459 N N . ASN A 1 182 ? -3.054 -9.732 14.639 1.00 90.25 182 ASN A N 1
ATOM 1460 C CA . ASN A 1 182 ? -2.506 -11.079 14.820 1.00 90.25 182 ASN A CA 1
ATOM 1461 C C . ASN A 1 182 ? -3.437 -12.071 15.546 1.00 90.25 182 ASN A C 1
ATOM 1463 O O . ASN A 1 182 ? -2.976 -13.105 16.042 1.00 90.25 182 ASN A O 1
ATOM 1467 N N . VAL A 1 183 ? -4.743 -11.795 15.610 1.00 88.19 183 VAL A N 1
ATOM 1468 C CA . VAL A 1 183 ? -5.722 -12.736 16.156 1.00 88.19 183 VAL A CA 1
ATOM 1469 C C . VAL A 1 183 ? -6.146 -13.706 15.058 1.00 88.19 183 VAL A C 1
ATOM 1471 O O . VAL A 1 183 ? -6.745 -13.336 14.047 1.00 88.19 183 VAL A O 1
ATOM 1474 N N . ASP A 1 184 ? -5.834 -14.978 15.281 1.00 86.44 184 ASP A N 1
ATOM 1475 C CA . ASP A 1 184 ? -6.142 -16.070 14.361 1.00 86.44 184 ASP A CA 1
ATOM 1476 C C . ASP A 1 184 ? -7.636 -16.122 13.989 1.00 86.44 184 ASP A C 1
ATOM 1478 O O . ASP A 1 184 ? -8.496 -16.066 14.865 1.00 86.44 184 ASP A O 1
ATOM 1482 N N . ASN A 1 185 ? -7.933 -16.265 12.693 1.00 86.44 185 ASN A N 1
ATOM 1483 C CA . ASN A 1 185 ? -9.264 -16.203 12.057 1.00 86.44 185 ASN A CA 1
ATOM 1484 C C . ASN A 1 185 ? -9.989 -14.842 12.065 1.00 86.44 185 ASN A C 1
ATOM 1486 O O . ASN A 1 185 ? -10.999 -14.710 11.372 1.00 86.44 185 ASN A O 1
ATOM 1490 N N . TYR A 1 186 ? -9.481 -13.832 12.774 1.00 87.38 186 TYR A N 1
ATOM 1491 C CA . TYR A 1 186 ? -10.078 -12.489 12.818 1.00 87.38 186 TYR A CA 1
ATOM 1492 C C . TYR A 1 186 ? -9.300 -11.471 11.988 1.00 87.38 186 TYR A C 1
ATOM 1494 O O . TYR A 1 186 ? -9.894 -10.613 11.334 1.00 87.38 186 TYR A O 1
ATOM 1502 N N . ASP A 1 187 ? -7.976 -11.583 11.984 1.00 91.94 187 ASP A N 1
ATOM 1503 C CA . ASP A 1 187 ? -7.100 -10.697 11.237 1.00 91.94 187 ASP A CA 1
ATOM 1504 C C . ASP A 1 187 ? -7.005 -11.122 9.758 1.00 91.94 187 ASP A C 1
ATOM 1506 O O . ASP A 1 187 ? -6.458 -12.190 9.447 1.00 91.94 187 ASP A O 1
ATOM 1510 N N . PRO A 1 188 ? -7.501 -10.309 8.808 1.00 91.81 188 PRO A N 1
ATOM 1511 C CA . PRO A 1 188 ? -7.393 -10.639 7.396 1.00 91.81 188 PRO A CA 1
ATOM 1512 C C . PRO A 1 188 ? -5.952 -10.573 6.862 1.00 91.81 188 PRO A C 1
ATOM 1514 O O . PRO A 1 188 ? -5.704 -11.154 5.801 1.00 91.81 188 PRO A O 1
ATOM 1517 N N . ASP A 1 189 ? -5.000 -9.922 7.543 1.00 90.88 189 ASP A N 1
ATOM 1518 C CA . ASP A 1 189 ? -3.607 -9.777 7.082 1.00 90.88 189 ASP A CA 1
ATOM 1519 C C . ASP A 1 189 ? -2.781 -11.049 7.280 1.00 90.88 189 ASP A C 1
ATOM 1521 O O . ASP A 1 189 ? -1.924 -11.370 6.452 1.00 90.88 189 ASP A O 1
ATOM 1525 N N . ILE A 1 190 ? -3.097 -11.841 8.305 1.00 90.50 190 ILE A N 1
ATOM 1526 C CA . ILE A 1 190 ? -2.429 -13.123 8.579 1.00 90.50 190 ILE A CA 1
ATOM 1527 C C . ILE A 1 190 ? -3.231 -14.329 8.081 1.00 90.50 190 ILE A C 1
ATOM 1529 O O . ILE A 1 190 ? -2.978 -15.459 8.490 1.00 90.50 190 ILE A O 1
ATOM 1533 N N . ARG A 1 191 ? -4.186 -14.116 7.165 1.00 87.75 191 ARG A N 1
ATOM 1534 C CA . ARG A 1 191 ? -4.977 -15.202 6.571 1.00 87.75 191 ARG A CA 1
ATOM 1535 C C . ARG A 1 191 ? -4.068 -16.256 5.927 1.00 87.75 191 ARG A C 1
ATOM 1537 O O . ARG A 1 191 ? -3.269 -15.960 5.030 1.00 87.75 191 ARG A O 1
ATOM 1544 N N . VAL A 1 192 ? -4.228 -17.493 6.370 1.00 85.69 192 VAL A N 1
ATOM 1545 C CA . VAL A 1 192 ? -3.478 -18.675 5.934 1.00 85.69 192 VAL A CA 1
ATOM 1546 C C . VAL A 1 192 ? -4.446 -19.845 5.808 1.00 85.69 192 VAL A C 1
ATOM 1548 O O . VAL A 1 192 ? -5.433 -19.924 6.539 1.00 85.69 192 VAL A O 1
ATOM 1551 N N . LYS A 1 193 ? -4.195 -20.742 4.853 1.00 85.31 193 LYS A N 1
ATOM 1552 C CA . LYS A 1 193 ? -4.930 -22.005 4.730 1.00 85.31 193 LYS A CA 1
ATOM 1553 C C . LYS A 1 193 ? -3.919 -23.128 4.626 1.00 85.31 193 LYS A C 1
ATOM 1555 O O . LYS A 1 193 ? -3.178 -23.174 3.651 1.00 85.31 193 LYS A O 1
ATOM 1560 N N . ASP A 1 194 ? -3.919 -24.028 5.601 1.00 85.25 194 ASP A N 1
ATOM 1561 C CA . ASP A 1 194 ? -2.947 -25.112 5.617 1.00 85.25 194 ASP A CA 1
ATOM 1562 C C . ASP A 1 194 ? -3.205 -26.122 4.475 1.00 85.25 194 ASP A C 1
ATOM 1564 O O . ASP A 1 194 ? -4.361 -26.490 4.224 1.00 85.25 194 ASP A O 1
ATOM 1568 N N . PRO A 1 195 ? -2.150 -26.582 3.774 1.00 89.44 195 PRO A N 1
ATOM 1569 C CA . PRO A 1 195 ? -0.751 -26.172 3.938 1.00 89.44 195 PRO A CA 1
ATOM 1570 C C . PRO A 1 195 ? -0.467 -24.774 3.345 1.00 89.44 195 PRO A C 1
ATOM 1572 O O . PRO A 1 195 ? -0.708 -24.535 2.163 1.00 89.44 195 PRO A O 1
ATOM 1575 N N . ASP A 1 196 ? 0.112 -23.876 4.151 1.00 91.44 196 ASP A N 1
ATOM 1576 C CA . ASP A 1 196 ? 0.628 -22.566 3.715 1.00 91.44 196 ASP A CA 1
ATOM 1577 C C . ASP A 1 196 ? 2.162 -22.545 3.852 1.00 91.44 196 ASP A C 1
ATOM 1579 O O . ASP A 1 196 ? 2.745 -23.204 4.725 1.00 91.44 196 ASP A O 1
ATOM 1583 N N . VAL A 1 197 ? 2.830 -21.795 2.972 1.00 92.38 197 VAL A N 1
ATOM 1584 C CA . VAL A 1 197 ? 4.288 -21.588 3.018 1.00 92.38 197 VAL A CA 1
ATOM 1585 C C . VAL A 1 197 ? 4.698 -20.762 4.236 1.00 92.38 197 VAL A C 1
ATOM 1587 O O . VAL A 1 197 ? 5.815 -20.892 4.719 1.00 92.38 197 VAL A O 1
ATOM 1590 N N . ARG A 1 198 ? 3.798 -19.933 4.768 1.00 93.00 198 ARG A N 1
ATOM 1591 C CA . ARG A 1 198 ? 4.016 -19.142 5.980 1.00 93.00 198 ARG A CA 1
ATOM 1592 C C . ARG A 1 198 ? 3.509 -19.892 7.204 1.00 93.00 198 ARG A C 1
ATOM 1594 O O . ARG A 1 198 ? 2.439 -20.501 7.168 1.00 93.00 198 ARG A O 1
ATOM 1601 N N . ARG A 1 199 ? 4.218 -19.739 8.324 1.00 93.25 199 ARG A N 1
ATOM 1602 C CA . ARG A 1 199 ? 3.683 -20.047 9.652 1.00 93.25 199 ARG A CA 1
ATOM 1603 C C . ARG A 1 199 ? 3.601 -18.763 10.467 1.00 93.25 199 ARG A C 1
ATOM 1605 O O . ARG A 1 199 ? 4.610 -18.290 10.977 1.00 93.25 199 ARG A O 1
ATOM 1612 N N . VAL A 1 200 ? 2.397 -18.213 10.567 1.00 91.50 200 VAL A N 1
ATOM 1613 C CA . VAL A 1 200 ? 2.104 -16.906 11.179 1.00 91.50 200 VAL A CA 1
ATOM 1614 C C . VAL A 1 200 ? 1.451 -17.017 12.555 1.00 91.50 200 VAL A C 1
ATOM 1616 O O . VAL A 1 200 ? 1.466 -16.055 13.312 1.00 91.50 200 VAL A O 1
ATOM 1619 N N . THR A 1 201 ? 0.917 -18.188 12.913 1.00 88.69 201 THR A N 1
ATOM 1620 C CA . THR A 1 201 ? 0.332 -18.445 14.237 1.00 88.69 201 THR A CA 1
ATOM 1621 C C . THR A 1 201 ? 0.884 -19.728 14.853 1.00 88.69 201 THR A C 1
ATOM 1623 O O . THR A 1 201 ? 1.289 -20.664 14.159 1.00 88.69 201 THR A O 1
ATOM 1626 N N . SER A 1 202 ? 0.902 -19.789 16.187 1.00 87.81 202 SER A N 1
ATOM 1627 C CA . SER A 1 202 ? 1.318 -20.980 16.933 1.00 87.81 202 SER A CA 1
ATOM 1628 C C . SER A 1 202 ? 0.382 -22.174 16.714 1.00 87.81 202 SER A C 1
ATOM 1630 O O . SER A 1 202 ? 0.826 -23.311 16.866 1.00 87.81 202 SER A O 1
ATOM 1632 N N . LYS A 1 203 ? -0.872 -21.915 16.314 1.00 87.88 203 LYS A N 1
ATOM 1633 C CA . LYS A 1 203 ? -1.917 -22.920 16.063 1.00 87.88 203 LYS A CA 1
ATOM 1634 C C . LYS A 1 203 ? -1.747 -23.687 14.746 1.00 87.88 203 LYS A C 1
ATOM 1636 O O . LYS A 1 203 ? -2.324 -24.760 14.605 1.00 87.88 203 LYS A O 1
ATOM 1641 N N . GLN A 1 204 ? -0.964 -23.166 13.801 1.00 90.81 204 GLN A N 1
ATOM 1642 C CA . GLN A 1 204 ? -0.707 -23.850 12.533 1.00 90.81 204 GLN A CA 1
ATOM 1643 C C . GLN A 1 204 ? 0.200 -25.075 12.730 1.00 90.81 204 GLN A C 1
ATOM 1645 O O . GLN A 1 204 ? 1.208 -24.972 13.454 1.00 90.81 204 GLN A O 1
ATOM 1650 N N . PRO A 1 205 ? -0.079 -26.198 12.037 1.00 92.31 205 PRO A N 1
ATOM 1651 C CA . PRO A 1 205 ? 0.834 -27.328 11.944 1.00 92.31 205 PRO A CA 1
ATOM 1652 C C . PRO A 1 205 ? 2.218 -26.873 11.480 1.00 92.31 205 PRO A C 1
ATOM 1654 O O . PRO A 1 205 ? 2.358 -26.058 10.567 1.00 92.31 205 PRO A O 1
ATOM 1657 N N . MET A 1 206 ? 3.261 -27.400 12.118 1.00 93.94 206 MET A N 1
ATOM 1658 C CA . MET A 1 206 ? 4.633 -27.115 11.715 1.00 93.94 206 MET A CA 1
ATOM 1659 C C . MET A 1 206 ? 5.051 -28.075 10.603 1.00 93.94 206 MET A C 1
ATOM 1661 O O . MET A 1 206 ? 5.086 -29.289 10.798 1.00 93.94 206 MET A O 1
ATOM 1665 N N . HIS A 1 207 ? 5.409 -27.524 9.449 1.00 94.75 207 HIS A N 1
ATOM 1666 C CA . HIS A 1 207 ? 5.993 -28.263 8.337 1.00 94.75 207 HIS A CA 1
ATOM 1667 C C . HIS A 1 207 ? 7.509 -28.037 8.281 1.00 94.75 207 HIS A C 1
ATOM 1669 O O . HIS A 1 207 ? 8.008 -26.984 8.677 1.00 94.75 207 HIS A O 1
ATOM 1675 N N . ASN A 1 208 ? 8.261 -29.003 7.741 1.00 95.94 208 ASN A N 1
ATOM 1676 C CA . ASN A 1 208 ? 9.731 -28.950 7.711 1.00 95.94 208 ASN A CA 1
ATOM 1677 C C . ASN A 1 208 ? 10.267 -27.671 7.042 1.00 95.94 208 ASN A C 1
ATOM 1679 O O . ASN A 1 208 ? 11.253 -27.099 7.505 1.00 95.94 208 ASN A O 1
ATOM 1683 N N . TYR A 1 209 ? 9.593 -27.174 6.001 1.00 94.75 209 TYR A N 1
ATOM 1684 C CA . TYR A 1 209 ? 9.984 -25.947 5.302 1.00 94.75 209 TYR A CA 1
ATOM 1685 C C . TYR A 1 209 ? 9.745 -24.663 6.116 1.00 94.75 209 TYR A C 1
ATOM 1687 O O . TYR A 1 209 ? 10.325 -23.630 5.795 1.00 94.75 209 TYR A O 1
ATOM 1695 N N . HIS A 1 210 ? 8.955 -24.676 7.194 1.00 95.69 210 HIS A N 1
ATOM 1696 C CA . HIS A 1 210 ? 8.786 -23.494 8.055 1.00 95.69 210 HIS A CA 1
ATOM 1697 C C . HIS A 1 210 ? 10.064 -23.134 8.819 1.00 95.69 210 HIS A C 1
ATOM 1699 O O . HIS A 1 210 ? 10.254 -21.971 9.170 1.00 95.69 210 HIS A O 1
ATOM 1705 N N . SER A 1 211 ? 10.966 -24.096 9.033 1.00 94.62 211 SER A N 1
ATOM 1706 C CA . SER A 1 211 ? 12.276 -23.842 9.651 1.00 94.62 211 SER A CA 1
ATOM 1707 C C . SER A 1 211 ? 13.127 -22.848 8.847 1.00 94.62 211 SER A C 1
ATOM 1709 O O . SER A 1 211 ? 13.868 -22.066 9.435 1.00 94.62 211 SER A O 1
ATOM 1711 N N . PHE A 1 212 ? 12.951 -22.796 7.522 1.00 95.50 212 PHE A N 1
ATOM 1712 C CA . PHE A 1 212 ? 13.674 -21.896 6.618 1.00 95.50 212 PHE A CA 1
ATOM 1713 C C . PHE A 1 212 ? 12.884 -20.637 6.235 1.00 95.50 212 PHE A C 1
ATOM 1715 O O . PHE A 1 212 ? 13.336 -19.868 5.387 1.00 95.50 212 PHE A O 1
ATOM 1722 N N . GLN A 1 213 ? 11.715 -20.393 6.839 1.00 94.94 213 GLN A N 1
ATOM 1723 C CA . GLN A 1 213 ? 10.844 -19.281 6.433 1.00 94.94 213 GLN A CA 1
ATOM 1724 C C . GLN A 1 213 ? 11.502 -17.905 6.574 1.00 94.94 213 GLN A C 1
ATOM 1726 O O . GLN A 1 213 ? 11.267 -17.023 5.758 1.00 94.94 213 GLN A O 1
ATOM 1731 N N . HIS A 1 214 ? 12.412 -17.742 7.533 1.00 91.75 214 HIS A N 1
ATOM 1732 C CA . HIS A 1 214 ? 13.189 -16.514 7.700 1.00 91.75 214 HIS A CA 1
ATOM 1733 C C . HIS A 1 214 ? 14.124 -16.208 6.513 1.00 91.75 214 HIS A C 1
ATOM 1735 O O . HIS A 1 214 ? 14.526 -15.060 6.355 1.00 91.75 214 HIS A O 1
ATOM 1741 N N . PHE A 1 215 ? 14.432 -17.192 5.656 1.00 91.94 215 PHE A N 1
ATOM 1742 C CA . PHE A 1 215 ? 15.184 -16.980 4.416 1.00 91.94 215 PHE A CA 1
ATOM 1743 C C . PHE A 1 215 ? 14.275 -16.659 3.227 1.00 91.94 215 PHE A C 1
ATOM 1745 O O . PHE A 1 215 ? 14.506 -15.674 2.531 1.00 91.94 215 PHE A O 1
ATOM 1752 N N . TYR A 1 216 ? 13.242 -17.471 2.971 1.00 93.25 216 TYR A N 1
ATOM 1753 C CA . TYR A 1 216 ? 12.437 -17.301 1.754 1.00 93.25 216 TYR A CA 1
ATOM 1754 C C . TYR A 1 216 ? 11.314 -16.274 1.885 1.00 93.25 216 TYR A C 1
ATOM 1756 O O . TYR A 1 216 ? 10.890 -15.733 0.865 1.00 93.25 216 TYR A O 1
ATOM 1764 N N . LEU A 1 217 ? 10.823 -15.966 3.093 1.00 92.12 217 LEU A N 1
ATOM 1765 C CA . LEU A 1 217 ? 9.721 -15.009 3.237 1.00 92.12 217 LEU A CA 1
ATOM 1766 C C . LEU A 1 217 ? 10.117 -13.598 2.814 1.00 92.12 217 LEU A C 1
ATOM 1768 O O . LEU A 1 217 ? 9.275 -12.905 2.261 1.00 92.12 217 LEU A O 1
ATOM 1772 N N . GLY A 1 218 ? 11.380 -13.194 2.983 1.00 87.81 218 GLY A N 1
ATOM 1773 C CA . GLY A 1 218 ? 11.857 -11.908 2.464 1.00 87.81 218 GLY A CA 1
ATOM 1774 C C . GLY A 1 218 ? 11.650 -11.785 0.950 1.00 87.81 218 GLY A C 1
ATOM 1775 O O . GLY A 1 218 ? 11.090 -10.799 0.482 1.00 87.81 218 GLY A O 1
ATOM 1776 N N . ALA A 1 219 ? 12.012 -12.826 0.194 1.00 86.81 219 ALA A N 1
ATOM 1777 C CA . ALA A 1 219 ? 11.802 -12.869 -1.253 1.00 86.81 219 ALA A CA 1
ATOM 1778 C C . ALA A 1 219 ? 10.313 -12.982 -1.624 1.00 86.81 219 ALA A C 1
ATOM 1780 O O . ALA A 1 219 ? 9.845 -12.287 -2.523 1.00 86.81 219 ALA A O 1
ATOM 1781 N N . LEU A 1 220 ? 9.544 -13.820 -0.916 1.00 89.56 220 LEU A N 1
ATOM 1782 C CA . LEU A 1 220 ? 8.107 -13.970 -1.173 1.00 89.56 220 LEU A CA 1
ATOM 1783 C C . LEU A 1 220 ? 7.314 -12.696 -0.861 1.00 89.56 220 LEU A C 1
ATOM 1785 O O . LEU A 1 220 ? 6.328 -12.426 -1.544 1.00 89.56 220 LEU A O 1
ATOM 1789 N N . TYR A 1 221 ? 7.733 -11.900 0.126 1.00 87.56 221 TYR A N 1
ATOM 1790 C CA . TYR A 1 221 ? 7.088 -10.622 0.422 1.00 87.56 221 TYR A CA 1
ATOM 1791 C C . TYR A 1 221 ? 7.288 -9.585 -0.688 1.00 87.56 221 TYR A C 1
ATOM 1793 O O . TYR A 1 221 ? 6.383 -8.783 -0.894 1.00 87.56 221 TYR A O 1
ATOM 1801 N N . GLY A 1 222 ? 8.375 -9.650 -1.469 1.00 83.12 222 GLY A N 1
ATOM 1802 C CA . GLY A 1 222 ? 8.509 -8.845 -2.696 1.00 83.12 222 GLY A CA 1
ATOM 1803 C C . GLY A 1 222 ? 7.418 -9.158 -3.730 1.00 83.12 222 GLY A C 1
ATOM 1804 O O . GLY A 1 222 ? 6.904 -8.282 -4.412 1.00 83.12 222 GLY A O 1
ATOM 1805 N N . LEU A 1 223 ? 6.931 -10.401 -3.768 1.00 86.62 223 LEU A N 1
ATOM 1806 C CA . LEU A 1 223 ? 5.842 -10.796 -4.669 1.00 86.62 223 LEU A CA 1
ATOM 1807 C C . LEU A 1 223 ? 4.451 -10.374 -4.166 1.00 86.62 223 LEU A C 1
ATOM 1809 O O . LEU A 1 223 ? 3.452 -10.570 -4.866 1.00 86.62 223 LEU A O 1
ATOM 1813 N N . LEU A 1 224 ? 4.348 -9.809 -2.958 1.00 86.31 224 LEU A N 1
ATOM 1814 C CA . LEU A 1 224 ? 3.063 -9.403 -2.392 1.00 86.31 224 LEU A CA 1
ATOM 1815 C C . LEU A 1 224 ? 2.441 -8.251 -3.186 1.00 86.31 224 LEU A C 1
ATOM 1817 O O . LEU A 1 224 ? 1.225 -8.248 -3.373 1.00 86.31 224 LEU A O 1
ATOM 1821 N N . ALA A 1 225 ? 3.258 -7.326 -3.701 1.00 87.38 225 ALA A N 1
ATOM 1822 C CA . ALA A 1 225 ? 2.794 -6.233 -4.551 1.00 87.38 225 ALA A CA 1
ATOM 1823 C C . ALA A 1 225 ? 2.084 -6.772 -5.805 1.00 87.38 225 ALA A C 1
ATOM 1825 O O . ALA A 1 225 ? 0.934 -6.419 -6.065 1.00 87.38 225 ALA A O 1
ATOM 1826 N N . LEU A 1 226 ? 2.705 -7.730 -6.504 1.00 89.56 226 LEU A N 1
ATOM 1827 C CA . LEU A 1 226 ? 2.112 -8.412 -7.663 1.00 89.56 226 LEU A CA 1
ATOM 1828 C C . LEU A 1 226 ? 0.772 -9.063 -7.321 1.00 89.56 226 LEU A C 1
ATOM 1830 O O . LEU A 1 226 ? -0.220 -8.876 -8.026 1.00 89.56 226 LEU A O 1
ATOM 1834 N N . LYS A 1 227 ? 0.730 -9.819 -6.220 1.00 90.38 227 LYS A N 1
ATOM 1835 C CA . LYS A 1 227 ? -0.490 -10.490 -5.760 1.00 90.38 227 LYS A CA 1
ATOM 1836 C C . LYS A 1 227 ? -1.596 -9.486 -5.422 1.00 90.38 227 LYS A C 1
ATOM 1838 O O . LYS A 1 227 ? -2.750 -9.719 -5.780 1.00 90.38 227 LYS A O 1
ATOM 1843 N N . GLY A 1 228 ? -1.249 -8.381 -4.765 1.00 88.00 228 GLY A N 1
ATOM 1844 C CA . GLY A 1 228 ? -2.175 -7.308 -4.411 1.00 88.00 228 GLY A CA 1
ATOM 1845 C C . GLY A 1 228 ? -2.812 -6.675 -5.645 1.00 88.00 228 GLY A C 1
ATOM 1846 O O . GLY A 1 228 ? -4.034 -6.667 -5.798 1.00 88.00 228 GLY A O 1
ATOM 1847 N N . VAL A 1 229 ? -1.961 -6.217 -6.563 1.00 89.69 229 VAL A N 1
ATOM 1848 C CA . VAL A 1 229 ? -2.357 -5.497 -7.776 1.00 89.69 229 VAL A CA 1
ATOM 1849 C C . VAL A 1 229 ? -3.166 -6.379 -8.730 1.00 89.69 229 VAL A C 1
ATOM 1851 O O . VAL A 1 229 ? -4.196 -5.937 -9.250 1.00 89.69 229 VAL A O 1
ATOM 1854 N N . LEU A 1 230 ? -2.720 -7.617 -8.967 1.00 88.75 230 LEU A N 1
ATOM 1855 C CA . LEU A 1 230 ? -3.255 -8.472 -10.033 1.00 88.75 230 LEU A CA 1
ATOM 1856 C C . LEU A 1 230 ? -4.375 -9.411 -9.580 1.00 88.75 230 LEU A C 1
ATOM 1858 O O . LEU A 1 230 ? -5.151 -9.859 -10.422 1.00 88.75 230 LEU A O 1
ATOM 1862 N N . LEU A 1 231 ? -4.467 -9.735 -8.286 1.00 92.50 231 LEU A N 1
ATOM 1863 C CA . LEU A 1 231 ? -5.370 -10.784 -7.808 1.00 92.50 231 LEU A CA 1
ATOM 1864 C C . LEU A 1 231 ? -6.244 -10.350 -6.633 1.00 92.50 231 LEU A C 1
ATOM 1866 O O . LEU A 1 231 ? -7.469 -10.397 -6.752 1.00 92.50 231 LEU A O 1
ATOM 1870 N N . ASP A 1 232 ? -5.645 -9.967 -5.504 1.00 92.19 232 ASP A N 1
ATOM 1871 C CA . ASP A 1 232 ? -6.380 -9.825 -4.239 1.00 92.19 232 ASP A CA 1
ATOM 1872 C C . ASP A 1 232 ? -7.515 -8.809 -4.335 1.00 92.19 232 ASP A C 1
ATOM 1874 O O . ASP A 1 232 ? -8.623 -9.105 -3.895 1.00 92.19 232 ASP A O 1
ATOM 1878 N N . ASP A 1 233 ? -7.277 -7.662 -4.968 1.00 94.19 233 ASP A N 1
ATOM 1879 C CA . ASP A 1 233 ? -8.294 -6.622 -5.132 1.00 94.19 233 ASP A CA 1
ATOM 1880 C C . ASP A 1 233 ? -9.520 -7.104 -5.919 1.00 94.19 233 ASP A C 1
ATOM 1882 O O . ASP A 1 233 ? -10.659 -6.804 -5.559 1.00 94.19 233 ASP A O 1
ATOM 1886 N N . PHE A 1 234 ? -9.305 -7.875 -6.989 1.00 94.00 234 PHE A N 1
ATOM 1887 C CA . PHE A 1 234 ? -10.392 -8.413 -7.808 1.00 94.00 234 PHE A CA 1
ATOM 1888 C C . PHE A 1 234 ? -11.132 -9.531 -7.079 1.00 94.00 234 PHE A C 1
ATOM 1890 O O . PHE A 1 234 ? -12.360 -9.582 -7.107 1.00 94.00 234 PHE A O 1
ATOM 1897 N N . VAL A 1 235 ? -10.398 -10.404 -6.386 1.00 94.00 235 VAL A N 1
ATOM 1898 C CA . VAL A 1 235 ? -10.990 -11.459 -5.557 1.00 94.00 235 VAL A CA 1
ATOM 1899 C C . VAL A 1 235 ? -11.843 -10.846 -4.451 1.00 94.00 235 VAL A C 1
ATOM 1901 O O . VAL A 1 235 ? -12.968 -11.294 -4.241 1.00 94.00 235 VAL A O 1
ATOM 1904 N N . ALA A 1 236 ? -11.339 -9.813 -3.781 1.00 93.81 236 ALA A N 1
ATOM 1905 C CA . ALA A 1 236 ? -12.050 -9.066 -2.756 1.00 93.81 236 ALA A CA 1
ATOM 1906 C C . ALA A 1 236 ? -13.322 -8.415 -3.321 1.00 93.81 236 ALA A C 1
ATOM 1908 O O . ALA A 1 236 ? -14.403 -8.581 -2.757 1.00 93.81 236 ALA A O 1
ATOM 1909 N N . TYR A 1 237 ? -13.216 -7.756 -4.480 1.00 93.19 237 TYR A N 1
ATOM 1910 C CA . TYR A 1 237 ? -14.350 -7.131 -5.162 1.00 93.19 237 TYR A CA 1
ATOM 1911 C C . TYR A 1 237 ? -15.444 -8.143 -5.537 1.00 93.19 237 TYR A C 1
ATOM 1913 O O . TYR A 1 237 ? -16.619 -7.903 -5.274 1.00 93.19 237 TYR A O 1
ATOM 1921 N N . ILE A 1 238 ? -15.066 -9.292 -6.108 1.00 94.50 238 ILE A N 1
ATOM 1922 C CA . ILE A 1 238 ? -16.008 -10.336 -6.545 1.00 94.50 238 ILE A CA 1
ATOM 1923 C C . ILE A 1 238 ? -16.640 -11.056 -5.350 1.00 94.50 238 ILE A C 1
ATOM 1925 O O . ILE A 1 238 ? -17.839 -11.325 -5.355 1.00 94.50 238 ILE A O 1
ATOM 1929 N N . ARG A 1 239 ? -15.845 -11.395 -4.328 1.00 94.31 239 ARG A N 1
ATOM 1930 C CA . ARG A 1 239 ? -16.342 -12.102 -3.136 1.00 94.31 239 ARG A CA 1
ATOM 1931 C C . ARG A 1 239 ? -17.153 -11.200 -2.211 1.00 94.31 239 ARG A C 1
ATOM 1933 O O . ARG A 1 239 ? -17.964 -11.711 -1.446 1.00 94.31 239 ARG A O 1
ATOM 1940 N N . GLY A 1 240 ? -16.915 -9.890 -2.244 1.00 93.56 240 GLY A N 1
ATOM 1941 C CA . GLY A 1 240 ? -17.504 -8.939 -1.303 1.00 93.56 240 GLY A CA 1
ATOM 1942 C C . GLY A 1 240 ? -16.945 -9.065 0.119 1.00 93.56 240 GLY A C 1
ATOM 1943 O O . GLY A 1 240 ? -17.552 -8.559 1.063 1.00 93.56 240 GLY A O 1
ATOM 1944 N N . SER A 1 241 ? -15.810 -9.746 0.300 1.00 92.25 241 SER A N 1
ATOM 1945 C CA . SER A 1 241 ? -15.144 -9.894 1.596 1.00 92.25 241 SER A CA 1
ATOM 1946 C C . SER A 1 241 ? -13.640 -10.152 1.474 1.00 92.25 241 SER A C 1
ATOM 1948 O O . SER A 1 241 ? -13.152 -10.669 0.465 1.00 92.25 241 SER A O 1
ATOM 1950 N N . ILE A 1 242 ? -12.907 -9.813 2.538 1.00 92.44 242 ILE A N 1
ATOM 1951 C CA . ILE A 1 242 ? -11.486 -10.117 2.732 1.00 92.44 242 ILE A CA 1
ATOM 1952 C C . ILE A 1 242 ? -11.356 -10.845 4.069 1.00 92.44 242 ILE A C 1
ATOM 1954 O O . ILE A 1 242 ? -11.419 -10.234 5.135 1.00 92.44 242 ILE A O 1
ATOM 1958 N N . GLY A 1 243 ? -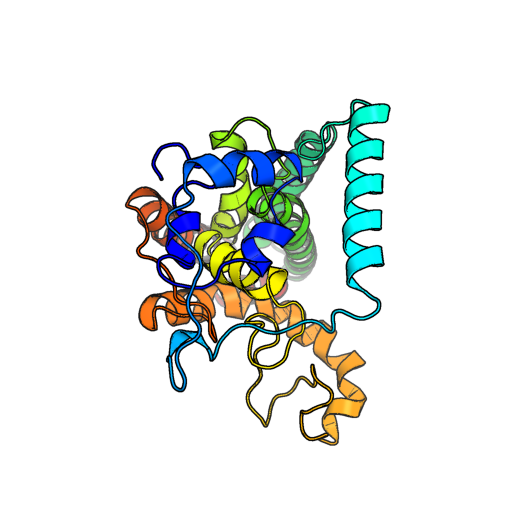11.225 -12.173 4.017 1.00 88.44 243 GLY A N 1
ATOM 1959 C CA . GLY A 1 243 ? -11.321 -12.999 5.223 1.00 88.44 243 GLY A CA 1
ATOM 1960 C C . GLY A 1 243 ? -12.676 -12.779 5.921 1.00 88.44 243 GLY A C 1
ATOM 1961 O O . GLY A 1 243 ? -13.705 -12.890 5.249 1.00 88.44 243 GLY A O 1
ATOM 1962 N N . PRO A 1 244 ? -12.702 -12.448 7.225 1.00 86.56 244 PRO A N 1
ATOM 1963 C CA . PRO A 1 244 ? -13.942 -12.176 7.957 1.00 86.56 244 PRO A CA 1
ATOM 1964 C C . PRO A 1 244 ? -14.517 -10.771 7.701 1.00 86.56 244 PRO A C 1
ATOM 1966 O O . PRO A 1 244 ? -15.652 -10.493 8.090 1.00 86.56 244 PRO A O 1
ATOM 1969 N N . VAL A 1 245 ? -13.769 -9.870 7.051 1.00 89.06 245 VAL A N 1
ATOM 1970 C CA . VAL A 1 245 ? -14.212 -8.489 6.820 1.00 89.06 245 VAL A CA 1
ATOM 1971 C C . VAL A 1 245 ? -15.114 -8.423 5.592 1.00 89.06 245 VAL A C 1
ATOM 1973 O O . VAL A 1 245 ? -14.675 -8.699 4.475 1.00 89.06 245 VAL A O 1
ATOM 1976 N N . LYS A 1 246 ? -16.373 -8.017 5.779 1.00 89.62 246 LYS A N 1
ATOM 1977 C CA . LYS A 1 246 ? -17.292 -7.719 4.671 1.00 89.62 246 LYS A CA 1
ATOM 1978 C C . LYS A 1 246 ? -16.947 -6.371 4.046 1.00 89.62 246 LYS A C 1
ATOM 1980 O O . LYS A 1 246 ? -16.725 -5.390 4.751 1.00 89.62 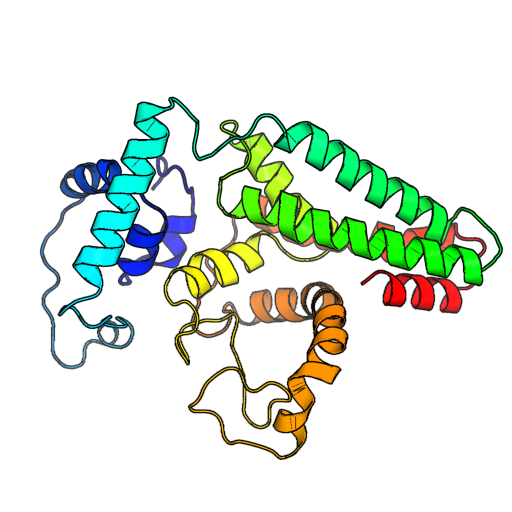246 LYS A O 1
ATOM 1985 N N . ILE A 1 247 ? -16.943 -6.318 2.720 1.00 90.19 247 ILE A N 1
ATOM 1986 C CA . ILE A 1 247 ? -16.685 -5.088 1.977 1.00 90.19 247 ILE A CA 1
ATOM 1987 C C . ILE A 1 247 ? -18.000 -4.314 1.833 1.00 90.19 247 ILE A C 1
ATOM 1989 O O . ILE A 1 247 ? -18.962 -4.852 1.276 1.00 90.19 247 ILE A O 1
ATOM 1993 N N . PRO A 1 248 ? -18.079 -3.058 2.310 1.00 88.44 248 PRO A N 1
ATOM 1994 C CA . PRO A 1 248 ? -19.269 -2.246 2.106 1.00 88.44 248 PRO A CA 1
ATOM 1995 C C . PRO A 1 248 ? -19.401 -1.852 0.631 1.00 88.44 248 PRO A C 1
ATOM 1997 O O . PRO A 1 248 ? -18.435 -1.846 -0.134 1.00 88.44 248 PRO A O 1
ATOM 2000 N N . LYS A 1 249 ? -20.608 -1.444 0.234 1.00 88.50 249 LYS A N 1
ATOM 2001 C CA . LYS A 1 249 ? -20.835 -0.890 -1.101 1.00 88.50 249 LYS A CA 1
ATOM 2002 C C . LYS A 1 249 ? -19.982 0.369 -1.301 1.00 88.50 249 LYS A C 1
ATOM 2004 O O . LYS A 1 249 ? -20.124 1.333 -0.550 1.00 88.50 249 LYS A O 1
ATOM 2009 N N . MET A 1 250 ? -19.149 0.369 -2.341 1.00 90.88 250 MET A N 1
ATOM 2010 C CA . MET A 1 250 ? -18.387 1.547 -2.756 1.00 90.88 250 MET A CA 1
ATOM 2011 C C . MET A 1 250 ? -19.321 2.678 -3.201 1.00 90.88 250 MET A C 1
ATOM 2013 O O . MET A 1 250 ? -20.333 2.460 -3.872 1.00 90.88 250 MET A O 1
ATOM 2017 N N . THR A 1 251 ? -18.943 3.909 -2.879 1.00 91.50 251 THR A N 1
ATOM 2018 C CA . THR A 1 251 ? -19.515 5.109 -3.499 1.00 91.50 251 THR A CA 1
ATOM 2019 C C . THR A 1 251 ? -19.112 5.227 -4.970 1.00 91.50 251 THR A C 1
ATOM 2021 O O . THR A 1 251 ? -18.187 4.560 -5.438 1.00 91.50 251 THR A O 1
ATOM 2024 N N . ASN A 1 252 ? -19.762 6.132 -5.708 1.00 94.19 252 ASN A N 1
ATOM 2025 C CA . ASN A 1 252 ? -19.378 6.436 -7.091 1.00 94.19 252 ASN A CA 1
ATOM 2026 C C . ASN A 1 252 ? -17.926 6.929 -7.186 1.00 94.19 252 ASN A C 1
ATOM 2028 O O . ASN A 1 252 ? -17.215 6.549 -8.112 1.00 94.19 252 ASN A O 1
ATOM 2032 N N . LEU A 1 253 ? -17.476 7.734 -6.215 1.00 92.75 253 LEU A N 1
ATOM 2033 C CA . LEU A 1 253 ? -16.095 8.211 -6.160 1.00 92.75 253 LEU A CA 1
ATOM 2034 C C . LEU A 1 253 ? -15.118 7.054 -5.920 1.00 92.75 253 LEU A C 1
ATOM 2036 O O . LEU A 1 253 ? -14.162 6.912 -6.670 1.00 92.75 253 LEU A O 1
ATOM 2040 N N . GLU A 1 254 ? -15.376 6.200 -4.927 1.00 93.81 254 GLU A N 1
ATOM 2041 C CA . GLU A 1 254 ? -14.515 5.042 -4.632 1.00 93.81 254 GLU A CA 1
ATOM 2042 C C . GLU A 1 254 ? -14.476 4.044 -5.791 1.00 93.81 254 GLU A C 1
ATOM 2044 O O . GLU A 1 254 ? -13.411 3.530 -6.116 1.00 93.81 254 GLU A O 1
ATOM 2049 N N . THR A 1 255 ? -15.608 3.829 -6.464 1.00 95.62 255 THR A N 1
ATOM 2050 C CA . THR A 1 255 ? -15.678 2.994 -7.672 1.00 95.62 255 THR A CA 1
ATOM 2051 C C . THR A 1 255 ? -14.854 3.605 -8.807 1.00 95.62 255 THR A C 1
ATOM 2053 O O . THR A 1 255 ? -14.096 2.901 -9.471 1.00 95.62 255 THR A O 1
ATOM 2056 N N . GLY A 1 256 ? -14.967 4.921 -9.014 1.00 97.25 256 GLY A N 1
ATOM 2057 C CA . GLY A 1 256 ? -14.186 5.650 -10.012 1.00 97.25 256 GLY A CA 1
ATOM 2058 C C . GLY A 1 256 ? -12.684 5.611 -9.732 1.00 97.25 256 GLY A C 1
ATOM 2059 O O . GLY A 1 256 ? -11.909 5.389 -10.656 1.00 97.25 256 GLY A O 1
ATOM 2060 N N . VAL A 1 257 ? -12.272 5.756 -8.470 1.00 97.06 257 VAL A N 1
ATOM 2061 C CA . VAL A 1 257 ? -10.868 5.630 -8.045 1.00 97.06 257 VAL A CA 1
ATOM 2062 C C . VAL A 1 257 ? -10.361 4.204 -8.235 1.00 97.06 257 VAL A C 1
ATOM 2064 O O . VAL A 1 257 ? -9.286 4.025 -8.792 1.00 97.06 257 VAL A O 1
ATOM 2067 N N . PHE A 1 258 ? -11.144 3.193 -7.852 1.00 96.12 258 PHE A N 1
ATOM 2068 C CA . PHE A 1 258 ? -10.773 1.789 -8.024 1.00 96.12 258 PHE A CA 1
ATOM 2069 C C . PHE A 1 258 ? -10.554 1.436 -9.501 1.00 96.12 258 PHE A C 1
ATOM 2071 O O . PHE A 1 258 ? -9.481 0.974 -9.883 1.00 96.12 258 PHE A O 1
ATOM 2078 N N . ILE A 1 259 ? -11.550 1.694 -10.356 1.00 96.94 259 ILE A N 1
ATOM 2079 C CA . ILE A 1 259 ? -11.469 1.378 -11.789 1.00 96.94 259 ILE A CA 1
ATOM 2080 C C . ILE A 1 259 ? -10.416 2.258 -12.469 1.00 96.94 259 ILE A C 1
ATOM 2082 O O . ILE A 1 259 ? -9.585 1.761 -13.229 1.00 96.94 259 ILE A O 1
ATOM 2086 N N . GLY A 1 260 ? -10.426 3.560 -12.177 1.00 97.81 260 GLY A N 1
ATOM 2087 C CA . GLY A 1 260 ? -9.484 4.527 -12.728 1.00 97.81 260 GLY A CA 1
ATOM 2088 C C . GLY A 1 260 ? -8.039 4.203 -12.364 1.00 97.81 260 GLY A C 1
ATOM 2089 O O . GLY A 1 260 ? -7.185 4.251 -13.240 1.00 97.81 260 GLY A O 1
ATOM 2090 N N . GLY A 1 261 ? -7.773 3.794 -11.121 1.00 97.00 261 GLY A N 1
ATOM 2091 C CA . GLY A 1 261 ? -6.460 3.343 -10.660 1.00 97.00 261 GLY A CA 1
ATOM 2092 C C . GLY A 1 261 ? -5.985 2.095 -11.398 1.00 97.00 261 GLY A C 1
ATOM 2093 O O . GLY A 1 261 ? -4.873 2.081 -11.920 1.00 97.00 261 GLY A O 1
ATOM 2094 N N . LYS A 1 262 ? -6.850 1.080 -11.555 1.00 96.50 262 LYS A N 1
ATOM 2095 C CA . LYS A 1 262 ? -6.520 -0.131 -12.331 1.00 96.50 262 LYS A CA 1
ATOM 2096 C C . LYS A 1 262 ? -6.211 0.186 -13.794 1.00 96.50 262 LYS A C 1
ATOM 2098 O O . LYS A 1 262 ? -5.230 -0.330 -14.331 1.00 96.50 262 LYS A O 1
ATOM 2103 N N . ILE A 1 263 ? -7.013 1.038 -14.437 1.00 97.69 263 ILE A N 1
ATOM 2104 C CA . ILE A 1 263 ? -6.781 1.464 -15.825 1.00 97.69 263 ILE A CA 1
ATOM 2105 C C . ILE A 1 263 ? -5.484 2.263 -15.922 1.00 97.69 263 ILE A C 1
ATOM 2107 O O . ILE A 1 263 ? -4.642 1.936 -16.752 1.00 97.69 263 ILE A O 1
ATOM 2111 N N . LEU A 1 264 ? -5.309 3.275 -15.069 1.00 97.75 264 LEU A N 1
ATOM 2112 C CA . LEU A 1 264 ? -4.126 4.128 -15.050 1.00 97.75 264 LEU A CA 1
ATOM 2113 C C . LEU A 1 264 ? -2.866 3.281 -14.894 1.00 97.75 264 LEU A C 1
ATOM 2115 O O . LEU A 1 264 ? -1.986 3.360 -15.748 1.00 97.75 264 LEU A O 1
ATOM 2119 N N . TYR A 1 265 ? -2.824 2.427 -13.868 1.00 97.12 265 TYR A N 1
ATOM 2120 C CA . TYR A 1 265 ? -1.710 1.517 -13.621 1.00 97.12 265 TYR A CA 1
ATOM 2121 C C . TYR A 1 265 ? -1.435 0.611 -14.813 1.00 97.12 265 TYR A C 1
ATOM 2123 O O . TYR A 1 265 ? -0.297 0.511 -15.259 1.00 97.12 265 TYR A O 1
ATOM 2131 N N . THR A 1 266 ? -2.477 0.009 -15.392 1.00 96.31 266 THR A N 1
ATOM 2132 C 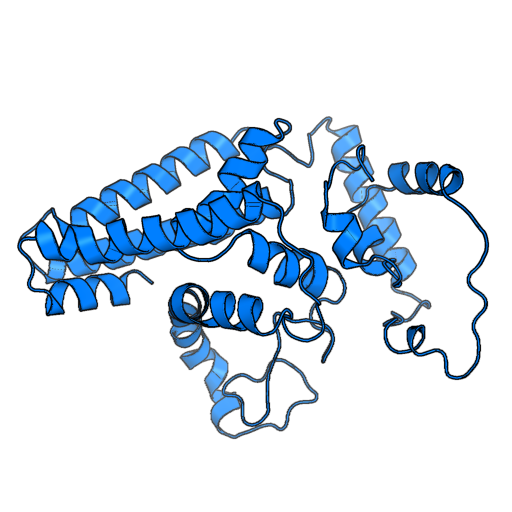CA . THR A 1 266 ? -2.315 -0.860 -16.564 1.00 96.31 266 THR A CA 1
ATOM 2133 C C . THR A 1 266 ? -1.712 -0.097 -17.747 1.00 96.31 266 THR A C 1
ATOM 2135 O O . THR A 1 266 ? -0.798 -0.580 -18.418 1.00 96.31 266 THR A O 1
ATOM 2138 N N . VAL A 1 267 ? -2.202 1.119 -17.995 1.00 97.69 267 VAL A N 1
ATOM 2139 C CA . VAL A 1 267 ? -1.737 1.962 -19.095 1.00 97.69 267 VAL A CA 1
ATOM 2140 C C . VAL A 1 267 ? -0.276 2.343 -18.900 1.00 97.69 267 VAL A C 1
ATOM 2142 O O . VAL A 1 267 ? 0.525 2.115 -19.805 1.00 97.69 267 VAL A O 1
ATOM 2145 N N . TYR A 1 268 ? 0.100 2.898 -17.747 1.00 97.44 268 TYR A N 1
ATOM 2146 C CA . TYR A 1 268 ? 1.465 3.388 -17.588 1.00 97.44 268 TYR A CA 1
ATOM 2147 C C . TYR A 1 268 ? 2.474 2.264 -17.317 1.00 97.44 268 TYR A C 1
ATOM 2149 O O . TYR A 1 268 ? 3.580 2.347 -17.824 1.00 97.44 268 TYR A O 1
ATOM 2157 N N . MET A 1 269 ? 2.124 1.181 -16.615 1.00 96.25 269 MET A N 1
ATOM 2158 C CA . MET A 1 269 ? 3.086 0.098 -16.353 1.00 96.25 269 MET A CA 1
ATOM 2159 C C . MET A 1 269 ? 3.260 -0.880 -17.514 1.00 96.25 269 MET A C 1
ATOM 2161 O O . MET A 1 269 ? 4.328 -1.476 -17.633 1.00 96.25 269 MET A O 1
ATOM 2165 N N . PHE A 1 270 ? 2.251 -1.057 -18.373 1.00 95.56 270 PHE A N 1
ATOM 2166 C CA . PHE A 1 270 ? 2.314 -2.062 -19.441 1.00 95.56 270 PHE A CA 1
ATOM 2167 C C . PHE A 1 270 ? 2.148 -1.464 -20.834 1.00 95.56 270 PHE A C 1
ATOM 2169 O O . PHE A 1 270 ? 2.960 -1.748 -21.712 1.00 95.56 270 PHE A O 1
ATOM 2176 N N . VAL A 1 271 ? 1.136 -0.622 -21.060 1.00 97.19 271 VAL A N 1
ATOM 2177 C CA . VAL A 1 271 ? 0.846 -0.114 -22.413 1.00 97.19 271 VAL A CA 1
ATOM 2178 C C . VAL A 1 271 ? 1.922 0.869 -22.874 1.00 97.19 271 VAL A C 1
ATOM 2180 O O . VAL A 1 271 ? 2.464 0.704 -23.964 1.00 97.19 271 VAL A O 1
ATOM 2183 N N . LEU A 1 272 ? 2.275 1.862 -22.052 1.00 97.62 272 LEU A N 1
ATOM 2184 C CA . LEU A 1 272 ? 3.275 2.866 -22.428 1.00 97.62 272 LEU A CA 1
ATOM 2185 C C . LEU A 1 272 ? 4.661 2.249 -22.692 1.00 97.62 272 LEU A C 1
ATOM 2187 O O . LEU A 1 272 ? 5.220 2.543 -23.752 1.00 97.62 272 LEU A O 1
ATOM 2191 N N . PRO A 1 273 ? 5.216 1.364 -21.837 1.00 97.19 273 PRO A N 1
ATOM 2192 C CA . PRO A 1 273 ? 6.482 0.707 -22.138 1.00 97.19 273 PRO A CA 1
ATOM 2193 C C . PRO A 1 273 ? 6.415 -0.156 -23.396 1.00 97.19 273 PRO A C 1
ATOM 2195 O O . PRO A 1 273 ? 7.333 -0.100 -24.203 1.00 97.19 273 PRO A O 1
ATOM 2198 N N . CYS A 1 274 ? 5.329 -0.901 -23.628 1.00 95.56 274 CYS A N 1
ATOM 2199 C CA . CYS A 1 274 ? 5.211 -1.721 -24.840 1.00 95.56 274 CYS A CA 1
ATOM 2200 C C . CYS A 1 274 ? 5.179 -0.896 -26.136 1.00 95.56 274 CYS A C 1
ATOM 2202 O O . CYS A 1 274 ? 5.617 -1.390 -27.171 1.00 95.56 274 CYS A O 1
ATOM 2204 N N . LEU A 1 275 ? 4.639 0.328 -26.098 1.00 96.88 275 LEU A N 1
ATOM 2205 C CA . LEU A 1 275 ? 4.507 1.181 -27.283 1.00 96.88 275 LEU A CA 1
ATOM 2206 C C . LEU A 1 275 ? 5.718 2.088 -27.524 1.00 96.88 275 LEU A C 1
ATOM 2208 O O . LEU A 1 275 ? 6.040 2.366 -28.677 1.00 96.88 275 LEU A O 1
ATOM 2212 N N . PHE A 1 276 ? 6.355 2.578 -26.459 1.00 97.44 276 PHE A N 1
ATOM 2213 C CA . PHE A 1 276 ? 7.349 3.653 -26.555 1.00 97.44 276 PHE A CA 1
ATOM 2214 C C . PHE A 1 276 ? 8.738 3.278 -26.028 1.00 97.44 276 PHE A C 1
ATOM 2216 O O . PHE A 1 276 ? 9.683 4.040 -26.235 1.00 97.44 276 PHE A O 1
ATOM 2223 N N . SER A 1 277 ? 8.895 2.141 -25.343 1.00 97.31 277 SER A N 1
ATOM 2224 C CA . SER A 1 277 ? 10.221 1.673 -24.938 1.00 97.31 277 SER A CA 1
ATOM 2225 C C . SER A 1 277 ? 11.002 1.158 -26.144 1.00 97.31 277 SER A C 1
ATOM 2227 O O . SER A 1 277 ? 10.447 0.575 -27.071 1.00 97.31 277 SER A O 1
ATOM 2229 N N . HIS A 1 278 ? 12.321 1.328 -26.102 1.00 96.38 278 HIS A N 1
ATOM 2230 C CA . HIS A 1 278 ? 13.239 0.662 -27.025 1.00 96.38 278 HIS A CA 1
ATOM 2231 C C . HIS A 1 278 ? 13.548 -0.786 -26.594 1.00 96.38 278 HIS A C 1
ATOM 2233 O O . HIS A 1 278 ? 14.205 -1.521 -27.333 1.00 96.38 278 HIS A O 1
ATOM 2239 N N . HIS A 1 279 ? 13.116 -1.197 -25.399 1.00 97.56 279 HIS A N 1
ATOM 2240 C CA . HIS A 1 279 ? 13.230 -2.566 -24.916 1.00 97.56 279 HIS A CA 1
ATOM 2241 C C . HIS A 1 279 ? 12.179 -3.471 -25.568 1.00 97.56 279 HIS A C 1
ATOM 2243 O O . HIS A 1 279 ? 11.071 -3.049 -25.897 1.00 97.56 279 HIS A O 1
ATOM 2249 N N . SER A 1 280 ? 12.510 -4.752 -25.732 1.00 97.12 280 SER A N 1
ATOM 2250 C CA . SER A 1 280 ? 11.525 -5.738 -26.181 1.00 97.12 280 SER A CA 1
ATOM 2251 C C . SER A 1 280 ? 10.435 -5.949 -25.124 1.00 97.12 280 SER A C 1
ATOM 2253 O O . SER A 1 280 ? 10.662 -5.739 -23.934 1.00 97.12 280 SER A O 1
ATOM 2255 N N . ILE A 1 281 ? 9.268 -6.459 -25.531 1.00 96.44 281 ILE A N 1
ATOM 2256 C CA . ILE A 1 281 ? 8.163 -6.779 -24.604 1.00 96.44 281 ILE A CA 1
ATOM 2257 C C . ILE A 1 281 ? 8.639 -7.690 -23.459 1.00 96.44 281 ILE A C 1
ATOM 2259 O O . ILE A 1 281 ? 8.274 -7.486 -22.304 1.00 96.44 281 ILE A O 1
ATOM 2263 N N . PHE A 1 282 ? 9.505 -8.663 -23.762 1.00 96.88 282 PHE A N 1
ATOM 2264 C CA . PHE A 1 282 ? 10.088 -9.545 -22.751 1.00 96.88 282 PHE A CA 1
ATOM 2265 C C . PHE A 1 282 ? 10.979 -8.784 -21.758 1.00 96.88 282 PHE A C 1
ATOM 2267 O O . PHE A 1 282 ? 10.880 -8.999 -20.553 1.00 96.88 282 PHE A O 1
ATOM 2274 N N . GLN A 1 283 ? 11.820 -7.866 -22.239 1.00 97.56 283 GLN A N 1
ATOM 2275 C CA . GLN A 1 283 ? 12.653 -7.029 -21.372 1.00 97.56 283 GLN A CA 1
ATOM 2276 C C . GLN A 1 283 ? 11.795 -6.102 -20.502 1.00 97.56 283 GLN A C 1
ATOM 2278 O O . GLN A 1 283 ? 12.034 -6.026 -19.302 1.00 97.56 283 GLN A O 1
ATOM 2283 N N . CYS A 1 284 ? 10.750 -5.479 -21.054 1.00 97.62 284 CYS A N 1
ATOM 2284 C CA . CYS A 1 284 ? 9.787 -4.693 -20.276 1.00 97.62 284 CYS A CA 1
ATOM 2285 C C . CYS A 1 284 ? 9.117 -5.530 -19.177 1.00 97.62 284 CYS A C 1
ATOM 2287 O O . CYS A 1 284 ? 8.972 -5.051 -18.055 1.00 97.62 284 CYS A O 1
ATOM 2289 N N . ALA A 1 285 ? 8.768 -6.790 -19.455 1.00 95.94 285 ALA A N 1
ATOM 2290 C CA . ALA A 1 285 ? 8.231 -7.696 -18.441 1.00 95.94 285 ALA A CA 1
ATOM 2291 C C . ALA A 1 285 ? 9.256 -8.003 -17.333 1.00 95.94 285 ALA A C 1
ATOM 2293 O O . ALA A 1 285 ? 8.902 -8.003 -16.158 1.00 95.94 285 ALA A O 1
ATOM 2294 N N . VAL A 1 286 ? 10.533 -8.211 -17.674 1.00 96.38 286 VAL A N 1
ATOM 2295 C CA . VAL A 1 286 ? 11.607 -8.407 -16.681 1.00 96.38 286 VAL A CA 1
ATOM 2296 C C . VAL A 1 286 ? 11.793 -7.166 -15.806 1.00 96.38 286 VAL A C 1
ATOM 2298 O O . VAL A 1 286 ? 11.900 -7.285 -14.586 1.00 96.38 286 VAL A O 1
ATOM 2301 N N . LEU A 1 287 ? 11.803 -5.975 -16.406 1.00 97.62 287 LEU A N 1
ATOM 2302 C CA . LEU A 1 287 ? 11.895 -4.707 -15.680 1.00 97.62 287 LEU A CA 1
ATOM 2303 C C . LEU A 1 287 ? 10.696 -4.502 -14.752 1.00 97.62 287 LEU A C 1
ATOM 2305 O O . LEU A 1 287 ? 10.881 -4.161 -13.587 1.00 97.62 287 LEU A O 1
ATOM 2309 N N . TYR A 1 288 ? 9.484 -4.795 -15.233 1.00 95.56 288 TYR A N 1
ATOM 2310 C CA . TYR A 1 288 ? 8.277 -4.787 -14.413 1.00 95.56 288 TYR A CA 1
ATOM 2311 C C . TYR A 1 288 ? 8.435 -5.693 -13.193 1.00 95.56 288 TYR A C 1
ATOM 2313 O O . TYR A 1 288 ? 8.354 -5.208 -12.070 1.00 95.56 288 TYR A O 1
ATOM 2321 N N . MET A 1 289 ? 8.747 -6.973 -13.408 1.00 94.00 289 MET A N 1
ATOM 2322 C CA . MET A 1 289 ? 8.890 -7.962 -12.337 1.00 94.00 289 MET A CA 1
ATOM 2323 C C . MET A 1 289 ? 9.985 -7.602 -11.327 1.00 94.00 289 MET A C 1
ATOM 2325 O O . MET A 1 289 ? 9.843 -7.903 -10.151 1.00 94.00 289 MET A O 1
ATOM 2329 N N . THR A 1 290 ? 11.061 -6.955 -11.777 1.00 94.25 290 THR A N 1
ATOM 2330 C CA . THR A 1 290 ? 12.167 -6.506 -10.914 1.00 94.25 290 THR A CA 1
ATOM 2331 C C . THR A 1 290 ? 11.771 -5.311 -10.041 1.00 94.25 290 THR A C 1
ATOM 2333 O O . THR A 1 290 ? 12.352 -5.085 -8.986 1.00 94.25 290 THR A O 1
ATOM 2336 N N . SER A 1 291 ? 10.803 -4.522 -10.502 1.00 94.12 291 SER A N 1
ATOM 2337 C CA . SER A 1 291 ? 10.355 -3.299 -9.838 1.00 94.12 291 SER A CA 1
ATOM 2338 C C . SER A 1 291 ? 9.222 -3.486 -8.825 1.00 94.12 291 SER A C 1
ATOM 2340 O O . SER A 1 291 ? 8.759 -2.491 -8.265 1.00 94.12 291 SER A O 1
ATOM 2342 N N . GLN A 1 292 ? 8.738 -4.718 -8.643 1.00 89.25 292 GLN A N 1
ATOM 2343 C CA . GLN A 1 292 ? 7.718 -5.071 -7.649 1.00 89.25 292 GLN A CA 1
ATOM 2344 C C . GLN A 1 292 ? 8.380 -5.579 -6.371 1.00 89.25 292 GLN A C 1
ATOM 2346 O O . GLN A 1 292 ? 7.923 -5.150 -5.290 1.00 89.25 292 GLN A O 1
#

Organism: Taxus chinensis (NCBI:txid29808)

Sequence (292 aa):
VPHHPGGNLIFVRAGQDSTQLFESYHPFYVRKLLGRYYIGEVEEVANDSLQCSTVEYCESGNEPFYLTLKERVEAYFEKHKVNPRVHPYMLPKSLLVIAGYMLFYYLSFFGPQSVSLSVLFALAMGYFAAQIAMSIAHDANHGAYSNINWVGYLMSTSLDFLGASSFMWRQQHVVGHHSFTNVDNYDPDIRVKDPDVRRVTSKQPMHNYHSFQHFYLGALYGLLALKGVLLDDFVAYIRGSIGPVKIPKMTNLETGVFIGGKILYTVYMFVLPCLFSHHSIFQCAVLYMTSQ

pLDDT: mean 89.78, std 10.63, range [42.72, 98.75]

Foldseek 3Di:
DPPPPVPCPVVLQVVADCPLLCLLQDQPVVVVVCVVVDDDDDDDDPPPPRVPDDPDDDPPPCVCVSVVVSVVVVVVCVVVVNDQQADPCLVVLLVVLVVQLVVLLCCLQANDPDLVRSLVSLLSNLVSLVCLVVVFLVSLLSNRHDPDVVSSVVSVLSVLLLQFASLVCCLQCSRQCSSQPLNPLRHLVPDDDPVDLEDSDPPDDDDPNNVCCVPCVVVVVLCVSVCRRPPPRVVCVVVCDRRPRGNDDDDPVSVCSNVVSNVNNCCSLQVCSPVNGPDHSVSSVSSSSSND